Protein AF-0000000083139582 (afdb_homodimer)

Structure (mmCIF, N/CA/C/O backbone):
data_AF-0000000083139582-model_v1
#
loop_
_entity.id
_entity.type
_entity.pdbx_description
1 polymer 'HTH-type transcriptional regulator Xre'
#
loop_
_atom_site.group_PDB
_atom_site.id
_atom_site.type_symbol
_atom_site.label_atom_id
_atom_site.label_alt_id
_atom_site.label_comp_id
_atom_site.label_asym_id
_atom_site.label_entity_id
_atom_site.label_seq_id
_atom_site.pdbx_PDB_ins_code
_atom_site.Cartn_x
_atom_site.Cartn_y
_atom_site.Cartn_z
_atom_site.occupancy
_atom_site.B_iso_or_equiv
_atom_site.auth_seq_id
_atom_site.auth_comp_id
_atom_site.auth_asym_id
_atom_site.auth_atom_id
_atom_site.pdbx_PDB_model_num
ATOM 1 N N . MET A 1 1 ? 1.058 -1.931 -14.312 1 80.81 1 MET A N 1
ATOM 2 C CA . MET A 1 1 ? 1.566 -0.693 -13.727 1 80.81 1 MET A CA 1
ATOM 3 C C . MET A 1 1 ? 3.062 -0.796 -13.453 1 80.81 1 MET A C 1
ATOM 5 O O . MET A 1 1 ? 3.566 -1.87 -13.117 1 80.81 1 MET A O 1
ATOM 9 N N . LYS A 1 2 ? 3.824 0.341 -13.805 1 91.06 2 LYS A N 1
ATOM 10 C CA . LYS A 1 2 ? 5.266 0.335 -13.578 1 91.06 2 LYS A CA 1
ATOM 11 C C . LYS A 1 2 ? 5.66 1.381 -12.539 1 91.06 2 LYS A C 1
ATOM 13 O O . LYS A 1 2 ? 4.918 2.332 -12.297 1 91.06 2 LYS A O 1
ATOM 18 N N . TYR A 1 3 ? 6.742 1.113 -11.961 1 95.44 3 TYR A N 1
ATOM 19 C CA . TYR A 1 3 ? 7.305 2.045 -10.992 1 95.44 3 TYR A CA 1
ATOM 20 C C . TYR A 1 3 ? 7.703 3.355 -11.656 1 95.44 3 TYR A C 1
ATOM 22 O O . TYR A 1 3 ? 8.391 3.352 -12.688 1 95.44 3 TYR A O 1
ATOM 30 N N . ASP A 1 4 ? 7.172 4.41 -11.047 1 95.56 4 ASP A N 1
ATOM 31 C CA . ASP A 1 4 ? 7.531 5.742 -11.516 1 95.56 4 ASP A CA 1
ATOM 32 C C . ASP A 1 4 ? 8.273 6.523 -10.43 1 95.56 4 ASP A C 1
ATOM 34 O O . ASP A 1 4 ? 7.656 7.102 -9.539 1 95.56 4 ASP A O 1
ATOM 38 N N . GLY A 1 5 ? 9.617 6.594 -10.578 1 96.69 5 GLY A N 1
ATOM 39 C CA . GLY A 1 5 ? 10.453 7.227 -9.57 1 96.69 5 GLY A CA 1
ATOM 40 C C . GLY A 1 5 ? 10.172 8.703 -9.398 1 96.69 5 GLY A C 1
ATOM 41 O O . GLY A 1 5 ? 10.32 9.25 -8.305 1 96.69 5 GLY A O 1
ATOM 42 N N . TYR A 1 6 ? 9.875 9.312 -10.492 1 96.62 6 TYR A N 1
ATOM 43 C CA . TYR A 1 6 ? 9.578 10.742 -10.422 1 96.62 6 TYR A CA 1
ATOM 44 C C . TYR A 1 6 ? 8.328 11 -9.602 1 96.62 6 TYR A C 1
ATOM 46 O O . TYR A 1 6 ? 8.305 11.906 -8.758 1 96.62 6 TYR A O 1
ATOM 54 N N . GLN A 1 7 ? 7.309 10.273 -9.828 1 96.12 7 GLN A N 1
ATOM 55 C CA . GLN A 1 7 ? 6.07 10.438 -9.07 1 96.12 7 GLN A CA 1
ATOM 56 C C . GLN A 1 7 ? 6.281 10.117 -7.594 1 96.12 7 GLN A C 1
ATOM 58 O O . GLN A 1 7 ? 5.781 10.836 -6.723 1 96.12 7 GLN A O 1
ATOM 63 N N . VAL A 1 8 ? 6.973 9.078 -7.336 1 97.56 8 VAL A N 1
ATOM 64 C CA . VAL A 1 8 ? 7.277 8.695 -5.961 1 97.56 8 VAL A CA 1
ATOM 65 C C . VAL A 1 8 ? 8.086 9.797 -5.285 1 97.56 8 VAL A C 1
ATOM 67 O O . VAL A 1 8 ? 7.836 10.148 -4.129 1 97.56 8 VAL A O 1
ATOM 70 N N . GLY A 1 9 ? 9.047 10.289 -6.016 1 98.06 9 GLY A N 1
ATOM 71 C CA . GLY A 1 9 ? 9.859 11.375 -5.504 1 98.06 9 GLY A CA 1
ATOM 72 C C . GLY A 1 9 ? 9.047 12.594 -5.105 1 98.06 9 GLY A C 1
ATOM 73 O O . GLY A 1 9 ? 9.32 13.227 -4.086 1 98.06 9 GLY A O 1
ATOM 74 N N . ILE A 1 10 ? 8.094 12.922 -5.867 1 97.62 10 ILE A N 1
ATOM 75 C CA . ILE A 1 10 ? 7.223 14.062 -5.605 1 97.62 10 ILE A CA 1
ATOM 76 C C . ILE A 1 10 ? 6.477 13.844 -4.289 1 97.62 10 ILE A C 1
ATOM 78 O O . ILE A 1 10 ? 6.332 14.773 -3.49 1 97.62 10 ILE A O 1
ATOM 82 N N . VAL A 1 11 ? 6.027 12.641 -4.047 1 96.94 11 VAL A N 1
ATOM 83 C CA . VAL A 1 11 ? 5.312 12.312 -2.818 1 96.94 11 VAL A CA 1
ATOM 84 C C . VAL A 1 11 ? 6.242 12.477 -1.618 1 96.94 11 VAL A C 1
ATOM 86 O O . VAL A 1 11 ? 5.871 13.094 -0.617 1 96.94 11 VAL A O 1
ATOM 89 N N . ILE A 1 12 ? 7.426 11.961 -1.76 1 98.06 12 ILE A N 1
ATOM 90 C CA . ILE A 1 12 ? 8.391 12.039 -0.67 1 98.06 12 ILE A CA 1
ATOM 91 C C . ILE A 1 12 ? 8.695 13.508 -0.354 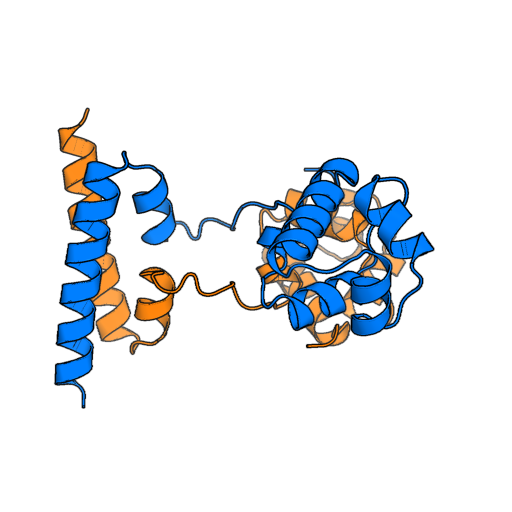1 98.06 12 ILE A C 1
ATOM 93 O O . ILE A 1 12 ? 8.711 13.906 0.813 1 98.06 12 ILE A O 1
ATOM 97 N N . LYS A 1 13 ? 8.898 14.25 -1.366 1 98.38 13 LYS A N 1
ATOM 98 C CA . LYS A 1 13 ? 9.156 15.68 -1.198 1 98.38 13 LYS A CA 1
ATOM 99 C C . LYS A 1 13 ? 7.996 16.375 -0.496 1 98.38 13 LYS A C 1
ATOM 101 O O . LYS A 1 13 ? 8.203 17.172 0.417 1 98.38 13 LYS A O 1
ATOM 106 N N . SER A 1 14 ? 6.836 16.078 -0.929 1 97.94 14 SER A N 1
ATOM 107 C CA . SER A 1 14 ? 5.645 16.672 -0.338 1 97.94 14 SER A CA 1
ATOM 108 C C . SER A 1 14 ? 5.543 16.359 1.149 1 97.94 14 SER A C 1
ATOM 110 O O . SER A 1 14 ? 5.25 17.234 1.962 1 97.94 14 SER A O 1
ATOM 112 N N . LEU A 1 15 ? 5.723 15.148 1.5 1 96.38 15 LEU A N 1
ATOM 113 C CA . LEU A 1 15 ? 5.695 14.719 2.895 1 96.38 15 LEU A CA 1
ATOM 114 C C . LEU A 1 15 ? 6.762 15.453 3.707 1 96.38 15 LEU A C 1
ATOM 116 O O . LEU A 1 15 ? 6.496 15.898 4.828 1 96.38 15 LEU A O 1
ATOM 120 N N . ARG A 1 16 ? 7.926 15.5 3.113 1 98.19 16 ARG A N 1
ATOM 121 C CA . ARG A 1 16 ? 9.023 16.188 3.787 1 98.19 16 ARG A CA 1
ATOM 122 C C . ARG A 1 16 ? 8.68 17.641 4.07 1 98.19 16 ARG A C 1
ATOM 124 O O . ARG A 1 16 ? 8.867 18.125 5.191 1 98.19 16 ARG A O 1
ATOM 131 N N . ILE A 1 17 ? 8.156 18.328 3.082 1 98 17 ILE A N 1
ATOM 132 C CA . ILE A 1 17 ? 7.82 19.734 3.176 1 98 17 ILE A CA 1
ATOM 133 C C . ILE A 1 17 ? 6.699 19.938 4.195 1 98 17 ILE A C 1
ATOM 135 O O . ILE A 1 17 ? 6.723 20.891 4.977 1 98 17 ILE A O 1
ATOM 139 N N . GLN A 1 18 ? 5.762 19.062 4.207 1 96 18 GLN A N 1
ATOM 140 C CA . GLN A 1 18 ? 4.656 19.125 5.16 1 96 18 GLN A CA 1
ATOM 141 C C . GLN A 1 18 ? 5.168 19.047 6.594 1 96 18 GLN A C 1
ATOM 143 O O . GLN A 1 18 ? 4.582 19.641 7.504 1 96 18 GLN A O 1
ATOM 148 N N . ARG A 1 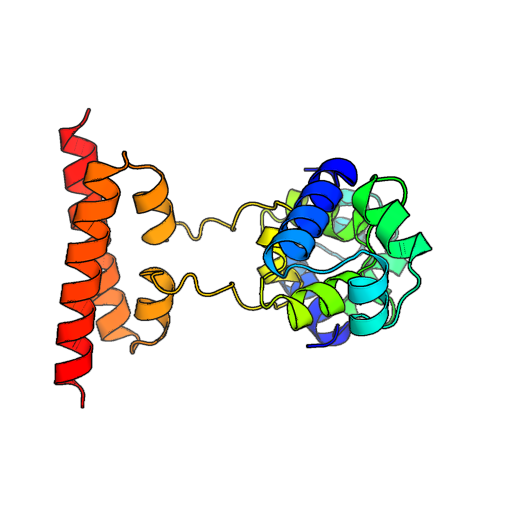19 ? 6.18 18.344 6.762 1 96.25 19 ARG A N 1
ATOM 149 C CA . ARG A 1 19 ? 6.777 18.203 8.086 1 96.25 19 ARG A CA 1
ATOM 150 C C . ARG A 1 19 ? 7.809 19.297 8.336 1 96.25 19 ARG A C 1
ATOM 152 O O . ARG A 1 19 ? 8.516 19.266 9.352 1 96.25 19 ARG A O 1
ATOM 159 N N . LYS A 1 20 ? 8 20.188 7.363 1 97.75 20 LYS A N 1
ATOM 160 C CA . LYS A 1 20 ? 8.891 21.328 7.457 1 97.75 20 LYS A CA 1
ATOM 161 C C . LYS A 1 20 ? 10.344 20.891 7.633 1 97.75 20 LYS A C 1
ATOM 163 O O . LYS A 1 20 ? 11.078 21.453 8.445 1 97.75 20 LYS A O 1
ATOM 168 N N . LEU A 1 21 ? 10.742 19.922 6.969 1 98.25 21 LEU A N 1
ATOM 169 C CA . LEU A 1 21 ? 12.102 19.406 7.043 1 98.25 21 LEU A CA 1
ATOM 170 C C . LEU A 1 21 ? 12.898 19.781 5.793 1 98.25 21 LEU A C 1
ATOM 172 O O . LEU A 1 21 ? 12.344 19.844 4.695 1 98.25 21 LEU A O 1
ATOM 176 N N . THR A 1 22 ? 14.133 19.953 6.062 1 98.31 22 THR A N 1
ATOM 177 C CA . THR A 1 22 ? 15.07 20.016 4.949 1 98.31 22 THR A CA 1
ATOM 178 C C . THR A 1 22 ? 15.445 18.609 4.488 1 98.31 22 THR A C 1
ATOM 180 O O . THR A 1 22 ? 15.094 17.625 5.141 1 98.31 22 THR A O 1
ATOM 183 N N . LYS A 1 23 ? 16.094 18.547 3.365 1 98.38 23 LYS A N 1
ATOM 184 C CA . LYS A 1 23 ? 16.594 17.25 2.924 1 98.38 23 LYS A CA 1
ATOM 185 C C . LYS A 1 23 ? 17.562 16.656 3.953 1 98.38 23 LYS A C 1
ATOM 187 O O . LYS A 1 23 ? 17.5 15.461 4.242 1 98.38 23 LYS A O 1
ATOM 192 N N . GLU A 1 24 ? 18.422 17.516 4.422 1 98.19 24 GLU A N 1
ATOM 193 C CA . GLU A 1 24 ? 19.359 17.094 5.453 1 98.19 24 GLU A CA 1
ATOM 194 C C . GLU A 1 24 ? 18.641 16.609 6.699 1 98.19 24 GLU A C 1
ATOM 196 O O . GLU A 1 24 ? 19.016 15.602 7.297 1 98.19 24 GLU A O 1
ATOM 201 N N . GLY A 1 25 ? 17.688 17.344 7.09 1 98.38 25 GLY A N 1
ATOM 202 C CA . GLY A 1 25 ? 16.875 16.953 8.234 1 98.38 25 GLY A CA 1
ATOM 203 C C . GLY A 1 25 ? 16.203 15.602 8.07 1 98.38 25 GLY A C 1
ATOM 204 O O . GLY A 1 25 ? 16.234 14.766 8.969 1 98.38 25 GLY A O 1
ATOM 205 N N . LEU A 1 26 ? 15.578 15.422 6.93 1 98.56 26 LEU A N 1
ATOM 206 C CA . LEU A 1 26 ? 14.922 14.148 6.656 1 98.56 26 LEU A CA 1
ATOM 207 C C . LEU A 1 26 ? 15.93 13.008 6.625 1 98.56 26 LEU A C 1
ATOM 209 O O . LEU A 1 26 ? 15.664 11.922 7.145 1 98.56 26 LEU A O 1
ATOM 213 N N . ALA A 1 27 ? 17.031 13.227 5.969 1 98.5 27 ALA A N 1
ATOM 214 C CA . ALA A 1 27 ? 18.109 12.234 5.891 1 98.5 27 ALA A CA 1
ATOM 215 C C . ALA A 1 27 ? 18.531 11.773 7.285 1 98.5 27 ALA A C 1
ATOM 217 O O . ALA A 1 27 ? 18.688 10.578 7.531 1 98.5 27 ALA A O 1
ATOM 218 N N . ALA A 1 28 ? 18.672 12.688 8.164 1 98.44 28 ALA A N 1
ATOM 219 C CA . ALA A 1 28 ? 19.062 12.391 9.539 1 98.44 28 ALA A CA 1
ATOM 220 C C . ALA A 1 28 ? 18.016 11.547 10.242 1 98.44 28 ALA A C 1
ATOM 222 O O . ALA A 1 28 ? 18.344 10.578 10.93 1 98.44 28 ALA A O 1
ATOM 223 N N . GLU A 1 29 ? 16.797 11.883 10.055 1 97.62 29 GLU A N 1
ATOM 224 C CA . GLU A 1 29 ? 15.695 11.172 10.688 1 97.62 29 GLU A CA 1
ATOM 225 C C . GLU A 1 29 ? 15.602 9.734 10.188 1 97.62 29 GLU A C 1
ATOM 227 O O . GLU A 1 29 ? 15.258 8.828 10.945 1 97.62 29 GLU A O 1
ATOM 232 N N . LEU A 1 30 ? 15.906 9.562 8.93 1 97.69 30 LEU A N 1
ATOM 233 C CA . LEU A 1 30 ? 15.75 8.25 8.312 1 97.69 30 LEU A CA 1
ATOM 234 C C . LEU A 1 30 ? 17.031 7.438 8.422 1 97.69 30 LEU A C 1
ATOM 236 O O . LEU A 1 30 ? 17.047 6.238 8.133 1 97.69 30 LEU A O 1
ATOM 240 N N . GLY A 1 31 ? 18.094 8.117 8.773 1 98 31 GLY A N 1
ATOM 241 C CA . GLY A 1 31 ? 19.375 7.449 8.867 1 98 31 GLY A CA 1
ATOM 242 C C . GLY A 1 31 ? 19.984 7.129 7.512 1 98 31 GLY A C 1
ATOM 243 O O . GLY A 1 31 ? 20.578 6.066 7.328 1 98 31 GLY A O 1
ATOM 244 N N . ILE A 1 32 ? 19.766 7.918 6.539 1 97.31 32 ILE A N 1
ATOM 245 C CA . ILE A 1 32 ? 20.359 7.758 5.215 1 97.31 32 ILE A CA 1
ATOM 246 C C . ILE A 1 32 ? 21.031 9.055 4.789 1 97.31 32 ILE A C 1
ATOM 248 O O . ILE A 1 32 ? 21.016 10.047 5.527 1 97.31 32 ILE A O 1
ATOM 252 N N . SER A 1 33 ? 21.641 9.039 3.67 1 98.12 33 SER A N 1
ATOM 253 C CA . SER A 1 33 ? 22.391 10.219 3.234 1 98.12 33 SER A CA 1
ATOM 254 C C . SER A 1 33 ? 21.484 11.227 2.547 1 98.12 33 SER A C 1
ATOM 256 O O . SER A 1 33 ? 20.484 10.852 1.93 1 98.12 33 SER A O 1
ATOM 258 N N . GLU A 1 34 ? 21.891 12.469 2.66 1 98.19 34 GLU A N 1
ATOM 259 C CA . GLU A 1 34 ? 21.188 13.531 1.947 1 98.19 34 GLU A CA 1
ATOM 260 C C . GLU A 1 34 ? 21.188 13.273 0.442 1 98.19 34 GLU A C 1
ATOM 262 O O . GLU A 1 34 ? 20.188 13.562 -0.24 1 98.19 34 GLU A O 1
ATOM 267 N N . SER A 1 35 ? 22.219 12.797 -0.028 1 98.5 35 SER A N 1
ATOM 268 C CA . SER A 1 35 ? 22.328 12.477 -1.449 1 98.5 35 SER A CA 1
ATOM 269 C C . SER A 1 35 ? 21.281 11.461 -1.872 1 98.5 35 SER A C 1
ATOM 271 O O . SER A 1 35 ? 20.719 11.562 -2.963 1 98.5 35 SER A O 1
ATOM 273 N N . THR A 1 36 ? 21.062 10.508 -1.056 1 98.25 36 THR A N 1
ATOM 274 C CA . THR A 1 36 ? 20.047 9.5 -1.33 1 98.25 36 THR A CA 1
ATOM 275 C C . THR A 1 36 ? 18.656 10.133 -1.404 1 98.25 36 THR A C 1
ATOM 277 O O . THR A 1 36 ? 17.875 9.828 -2.312 1 98.25 36 THR A O 1
ATOM 280 N N . ILE A 1 37 ? 18.359 11.008 -0.494 1 98.44 37 ILE A N 1
ATOM 281 C CA . ILE A 1 37 ? 17.078 11.719 -0.5 1 98.44 37 ILE A CA 1
ATOM 282 C C . ILE A 1 37 ? 16.938 12.508 -1.802 1 98.44 37 ILE A C 1
ATOM 284 O O . ILE A 1 37 ? 15.883 12.461 -2.443 1 98.44 37 ILE A O 1
ATOM 288 N N . LYS A 1 38 ? 18 13.188 -2.152 1 98.44 38 LYS A N 1
ATOM 289 C CA . LYS A 1 38 ? 18 13.969 -3.387 1 98.44 38 LYS A CA 1
ATOM 290 C C . LYS A 1 38 ? 17.672 13.086 -4.594 1 98.44 38 LYS A C 1
ATOM 292 O O . LYS A 1 38 ? 16.844 13.445 -5.422 1 98.44 38 LYS A O 1
ATOM 297 N N . LYS A 1 39 ? 18.312 11.977 -4.688 1 98.62 39 LYS A N 1
ATOM 298 C CA . LYS A 1 39 ? 18.125 11.055 -5.809 1 98.62 39 LYS A CA 1
ATOM 299 C C . LYS A 1 39 ? 16.703 10.484 -5.809 1 98.62 39 LYS A C 1
ATOM 301 O O . LYS A 1 39 ? 16.125 10.266 -6.871 1 98.62 39 LYS A O 1
ATOM 306 N N . TYR A 1 40 ? 16.172 10.172 -4.641 1 98.25 40 TYR A N 1
ATOM 307 C CA . TYR A 1 40 ? 14.789 9.711 -4.547 1 98.25 40 TYR A CA 1
ATOM 308 C C . TYR A 1 40 ? 13.82 10.781 -5.039 1 98.25 40 TYR A C 1
ATOM 310 O O . TYR A 1 40 ? 12.969 10.516 -5.895 1 98.25 40 TYR A O 1
ATOM 318 N N . GLU A 1 41 ? 14.047 12.016 -4.543 1 98.25 41 GLU A N 1
ATOM 319 C CA . GLU A 1 41 ? 13.094 13.086 -4.832 1 98.25 41 GLU A CA 1
ATOM 320 C C . GLU A 1 41 ? 13.156 13.5 -6.301 1 98.25 41 GLU A C 1
ATOM 322 O O . GLU A 1 41 ? 12.172 13.969 -6.863 1 98.25 41 GLU A O 1
ATOM 327 N N . ASN A 1 42 ? 14.297 13.242 -6.902 1 97.94 42 ASN A N 1
ATOM 328 C CA . ASN A 1 42 ? 14.484 13.586 -8.305 1 97.94 42 ASN A CA 1
ATOM 329 C C . ASN A 1 42 ? 14.18 12.406 -9.227 1 97.94 42 ASN A C 1
ATOM 331 O O . ASN A 1 42 ? 14.289 12.516 -10.445 1 97.94 42 ASN A O 1
ATOM 335 N N . GLY A 1 43 ? 13.859 11.305 -8.703 1 97.5 43 GLY A N 1
ATOM 336 C CA . GLY A 1 43 ? 13.547 10.125 -9.5 1 97.5 43 GLY A CA 1
ATOM 337 C C . GLY A 1 43 ? 14.781 9.484 -10.109 1 97.5 43 GLY A C 1
ATOM 338 O O . GLY A 1 43 ? 14.672 8.711 -11.07 1 97.5 43 GLY A O 1
ATOM 339 N N . GLU A 1 44 ? 15.938 9.734 -9.586 1 97.69 44 GLU A N 1
ATOM 340 C CA . GLU A 1 44 ? 17.203 9.25 -10.148 1 97.69 44 GLU A CA 1
ATOM 341 C C . GLU A 1 44 ? 17.562 7.875 -9.594 1 97.69 44 GLU A C 1
ATOM 343 O O . GLU A 1 44 ? 18.391 7.164 -10.172 1 97.69 44 GLU A O 1
ATOM 348 N N . ARG A 1 45 ? 17.016 7.543 -8.523 1 96.94 45 ARG A N 1
ATOM 349 C CA . ARG A 1 45 ? 17.234 6.258 -7.867 1 96.94 45 ARG A CA 1
ATOM 350 C C . ARG A 1 45 ? 15.906 5.645 -7.422 1 96.94 45 ARG A C 1
ATOM 352 O O . ARG A 1 45 ? 15.039 6.344 -6.895 1 96.94 45 ARG A O 1
ATOM 359 N N . ALA A 1 46 ? 15.789 4.379 -7.727 1 96.56 46 ALA A N 1
ATOM 360 C CA . ALA A 1 46 ? 14.578 3.701 -7.258 1 96.56 46 ALA A CA 1
ATOM 361 C C . ALA A 1 46 ? 14.602 3.527 -5.742 1 96.56 46 ALA A C 1
ATOM 363 O O . ALA A 1 46 ? 15.648 3.225 -5.16 1 96.56 46 ALA A O 1
ATOM 364 N N . LEU A 1 47 ? 13.477 3.742 -5.152 1 97.12 47 LEU A N 1
ATOM 365 C CA . LEU A 1 47 ? 13.32 3.535 -3.717 1 97.12 47 LEU A CA 1
ATOM 366 C C . LEU A 1 47 ? 13.578 2.08 -3.344 1 97.12 47 LEU A C 1
ATOM 368 O O . LEU A 1 47 ? 13.141 1.167 -4.047 1 97.12 47 LEU A O 1
ATOM 372 N N . SER A 1 48 ? 14.305 1.843 -2.32 1 95.94 48 SER A N 1
ATOM 373 C CA . SER A 1 48 ? 14.484 0.483 -1.824 1 95.94 48 SER A CA 1
ATOM 374 C C . SER A 1 48 ? 13.375 0.101 -0.845 1 95.94 48 SER A C 1
ATOM 376 O O . SER A 1 48 ? 12.781 0.97 -0.204 1 95.94 48 SER A O 1
ATOM 378 N N . ILE A 1 49 ? 13.18 -1.178 -0.683 1 96.81 49 ILE A N 1
ATOM 379 C CA . ILE A 1 49 ? 12.148 -1.659 0.232 1 96.81 49 ILE A CA 1
ATOM 380 C C . ILE A 1 49 ? 12.5 -1.251 1.662 1 96.81 49 ILE A C 1
ATOM 382 O O . ILE A 1 49 ? 11.617 -0.878 2.439 1 96.81 49 ILE A O 1
ATOM 386 N N . THR A 1 50 ? 13.742 -1.305 1.989 1 95.56 50 THR A N 1
ATOM 387 C CA . THR A 1 50 ? 14.188 -0.909 3.32 1 95.56 50 THR A CA 1
ATOM 388 C C . THR A 1 50 ? 13.859 0.557 3.588 1 95.56 50 THR A C 1
ATOM 390 O O . THR A 1 50 ? 13.281 0.888 4.625 1 95.56 50 THR A O 1
ATOM 393 N N . ASN A 1 51 ? 14.195 1.38 2.691 1 97 51 ASN A N 1
ATOM 394 C CA . ASN A 1 51 ? 13.938 2.803 2.881 1 97 51 ASN A CA 1
ATOM 395 C C . ASN A 1 51 ? 12.445 3.117 2.803 1 97 51 ASN A C 1
ATOM 397 O O . ASN A 1 51 ? 11.961 4.023 3.484 1 97 51 ASN A O 1
ATOM 401 N N . LEU A 1 52 ? 11.719 2.373 2.006 1 97.75 52 LEU A N 1
ATOM 402 C CA . LEU A 1 52 ? 10.266 2.51 1.985 1 97.75 52 LEU A CA 1
ATOM 403 C C . LEU A 1 52 ? 9.688 2.336 3.385 1 97.75 52 LEU A C 1
ATOM 405 O O . LEU A 1 52 ? 8.867 3.145 3.824 1 97.75 52 LEU A O 1
ATOM 409 N N . PHE A 1 53 ? 10.125 1.364 4.074 1 97.31 53 PHE A N 1
ATOM 410 C CA . PHE A 1 53 ? 9.594 1.1 5.406 1 97.31 53 PHE A CA 1
ATOM 411 C C . PHE A 1 53 ? 10.023 2.188 6.383 1 97.31 53 PHE A C 1
ATOM 413 O O . PHE A 1 53 ? 9.258 2.553 7.281 1 97.31 53 PHE A O 1
ATOM 420 N N . LYS A 1 54 ? 11.219 2.738 6.234 1 97.19 54 LYS A N 1
ATOM 421 C CA . LYS A 1 54 ? 11.617 3.873 7.062 1 97.19 54 LYS A CA 1
ATOM 422 C C . LYS A 1 54 ? 10.688 5.062 6.855 1 97.19 54 LYS A C 1
ATOM 424 O O . LYS A 1 54 ? 10.281 5.715 7.824 1 97.19 54 LYS A O 1
ATOM 429 N N . ILE A 1 55 ? 10.391 5.289 5.652 1 97.38 55 ILE A N 1
ATOM 430 C CA . ILE A 1 55 ? 9.539 6.418 5.293 1 97.38 55 ILE A CA 1
ATOM 431 C C . ILE A 1 55 ? 8.133 6.195 5.84 1 97.38 55 ILE A C 1
ATOM 433 O O . ILE A 1 55 ? 7.531 7.105 6.418 1 97.38 55 ILE A O 1
ATOM 437 N N . ILE A 1 56 ? 7.605 5.066 5.68 1 96.25 56 ILE A N 1
ATOM 438 C CA . ILE A 1 56 ? 6.293 4.699 6.199 1 96.25 56 ILE A CA 1
ATOM 439 C C . ILE A 1 56 ? 6.25 4.945 7.707 1 96.25 56 ILE A C 1
ATOM 441 O O . ILE A 1 56 ? 5.316 5.57 8.211 1 96.25 56 ILE A O 1
ATOM 445 N N . ASP A 1 57 ? 7.242 4.5 8.367 1 95.06 57 ASP A N 1
ATOM 446 C CA . ASP A 1 57 ? 7.293 4.57 9.82 1 95.06 57 ASP A CA 1
ATOM 447 C C . ASP A 1 57 ? 7.406 6.016 10.297 1 95.06 57 ASP A C 1
ATOM 449 O O . ASP A 1 57 ? 6.758 6.406 11.273 1 95.06 57 ASP A O 1
ATOM 453 N N . TYR A 1 58 ? 8.188 6.727 9.609 1 96.25 58 TYR A N 1
ATOM 454 C CA . TYR A 1 58 ? 8.453 8.094 10.039 1 96.25 58 TYR A CA 1
ATOM 455 C C . TYR A 1 58 ? 7.254 8.992 9.773 1 96.25 58 TYR A C 1
ATOM 457 O O . TYR A 1 58 ? 6.848 9.773 10.633 1 96.25 58 TYR A O 1
ATOM 465 N N . PHE A 1 59 ? 6.672 8.898 8.555 1 95.62 59 PHE A N 1
ATOM 466 C CA . PHE A 1 59 ? 5.613 9.82 8.148 1 95.62 59 PHE A CA 1
ATOM 467 C C . PHE A 1 59 ? 4.246 9.281 8.547 1 95.62 59 PHE A C 1
ATOM 469 O O . PHE A 1 59 ? 3.236 9.977 8.414 1 95.62 59 PHE A O 1
ATOM 476 N N . LYS A 1 60 ? 4.203 8.039 8.938 1 93.62 60 LYS A N 1
ATOM 477 C CA . LYS A 1 60 ? 2.959 7.391 9.336 1 93.62 60 LYS A CA 1
ATOM 478 C C . LYS A 1 60 ? 1.958 7.359 8.188 1 93.62 60 LYS A C 1
ATOM 480 O O . LYS A 1 60 ? 0.791 7.719 8.359 1 93.62 60 LYS A O 1
ATOM 485 N N . VAL A 1 61 ? 2.418 7.012 7.102 1 93.19 61 VAL A N 1
ATOM 486 C CA . VAL A 1 61 ? 1.613 6.781 5.906 1 93.19 61 VAL A CA 1
ATOM 487 C C . VAL A 1 61 ? 1.79 5.34 5.438 1 93.19 61 VAL A C 1
ATOM 489 O O . VAL A 1 61 ? 2.664 4.621 5.926 1 93.19 61 VAL A O 1
ATOM 492 N N . ASP A 1 62 ? 0.917 5.008 4.543 1 93.25 62 ASP A N 1
ATOM 493 C CA . ASP A 1 62 ? 1.02 3.615 4.121 1 93.25 62 ASP A CA 1
ATOM 494 C C . ASP A 1 62 ? 1.744 3.496 2.783 1 93.25 62 ASP A C 1
ATOM 496 O O . ASP A 1 62 ? 2.182 4.5 2.217 1 93.25 62 ASP A O 1
ATOM 500 N N . ALA A 1 63 ? 2.021 2.299 2.268 1 96.69 63 ALA A N 1
ATOM 501 C CA . ALA A 1 63 ? 2.811 2.035 1.068 1 96.69 63 ALA A CA 1
ATOM 502 C C . ALA A 1 63 ? 2.09 2.529 -0.182 1 96.69 63 ALA A C 1
ATOM 504 O O . ALA A 1 63 ? 2.721 3.055 -1.103 1 96.69 63 ALA A O 1
ATOM 505 N N . ASN A 1 64 ? 0.822 2.336 -0.247 1 94.81 64 ASN A N 1
ATOM 506 C CA . ASN A 1 64 ? 0.047 2.787 -1.398 1 94.81 64 ASN A CA 1
ATOM 507 C C . ASN A 1 64 ? 0.198 4.289 -1.623 1 94.81 64 ASN A C 1
ATOM 509 O O . ASN A 1 64 ? 0.342 4.738 -2.762 1 94.81 64 ASN A O 1
ATOM 513 N N . THR A 1 65 ? 0.182 4.988 -0.515 1 93.12 65 THR A N 1
ATOM 514 C CA . THR A 1 65 ? 0.303 6.441 -0.568 1 93.12 65 THR A CA 1
ATOM 515 C C . THR A 1 65 ? 1.65 6.852 -1.157 1 93.12 65 THR A C 1
ATOM 517 O O . THR A 1 65 ? 1.705 7.641 -2.104 1 93.12 65 THR A O 1
ATOM 520 N N . ILE A 1 66 ? 2.689 6.273 -0.685 1 96.75 66 ILE A N 1
ATOM 521 C CA . ILE A 1 66 ? 4.043 6.645 -1.094 1 96.75 66 ILE A CA 1
ATOM 522 C C . ILE A 1 66 ? 4.27 6.234 -2.547 1 96.75 66 ILE A C 1
ATOM 524 O O . ILE A 1 66 ? 4.824 7.004 -3.336 1 96.75 66 ILE A O 1
ATOM 528 N N . LEU A 1 67 ? 3.762 5.055 -2.887 1 96.81 67 LEU A N 1
ATOM 529 C CA . LEU A 1 67 ? 4.059 4.465 -4.188 1 96.81 67 LEU A CA 1
ATOM 530 C C . LEU A 1 67 ? 3.018 4.883 -5.223 1 96.81 67 LEU A C 1
ATOM 532 O O . LEU A 1 67 ? 3.115 4.508 -6.395 1 96.81 67 LEU A O 1
ATOM 536 N N . ASN A 1 68 ? 2.096 5.605 -4.75 1 91.5 68 ASN A N 1
ATOM 537 C CA . ASN A 1 68 ? 1.025 6.07 -5.625 1 91.5 68 ASN A CA 1
ATOM 538 C C . ASN A 1 68 ? 0.3 4.906 -6.297 1 91.5 68 ASN A C 1
ATOM 540 O O . ASN A 1 68 ? 0.16 4.879 -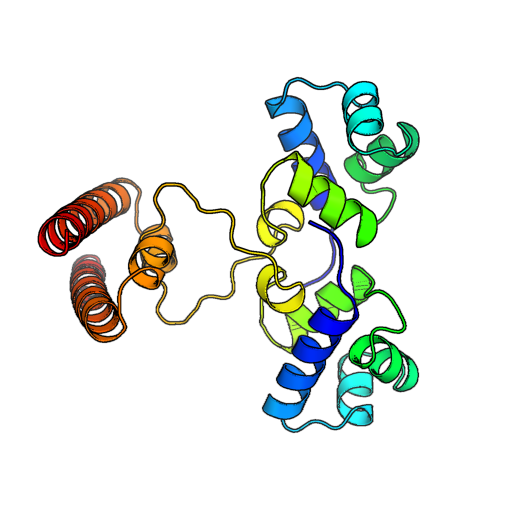7.52 1 91.5 68 ASN A O 1
ATOM 544 N N . VAL A 1 69 ? 0.053 3.957 -5.516 1 90.25 69 VAL A N 1
ATOM 545 C CA . VAL A 1 69 ? -0.701 2.783 -5.945 1 90.25 69 VAL A CA 1
ATOM 546 C C . VAL A 1 69 ? -2.127 2.861 -5.406 1 90.25 69 VAL A C 1
ATOM 548 O O . VAL A 1 69 ? -2.34 3.201 -4.238 1 90.25 69 VAL A O 1
ATOM 551 N N . ALA A 1 70 ? -3.07 2.551 -6.297 1 81.75 70 ALA A N 1
ATOM 552 C CA . ALA A 1 70 ? -4.477 2.566 -5.898 1 81.75 70 ALA A CA 1
ATOM 553 C C . ALA A 1 70 ? -4.793 1.411 -4.953 1 81.75 70 ALA A C 1
ATOM 555 O O . ALA A 1 70 ? -4.238 0.317 -5.09 1 81.75 70 ALA A O 1
ATOM 556 N N . GLU A 1 71 ? -5.641 1.762 -4.031 1 80.44 71 GLU A N 1
ATOM 557 C CA . GLU A 1 71 ? -6.086 0.722 -3.107 1 80.44 71 GLU A CA 1
ATOM 558 C C . GLU A 1 71 ? -6.887 -0.356 -3.834 1 80.44 71 GLU A C 1
ATOM 560 O O . GLU A 1 71 ? -7.664 -0.054 -4.742 1 80.44 71 GLU A O 1
ATOM 565 N N . SER A 1 72 ? -6.414 -1.566 -3.531 1 73.94 72 SER A N 1
ATOM 566 C CA . SER A 1 72 ? -7.215 -2.641 -4.109 1 73.94 72 SER A CA 1
ATOM 567 C C . SER A 1 72 ? -8.656 -2.588 -3.605 1 73.94 72 SER A C 1
ATOM 569 O O . SER A 1 72 ? -8.898 -2.324 -2.426 1 73.94 72 SER A O 1
ATOM 571 N N . LYS A 1 73 ? -9.5 -2.168 -4.566 1 60.62 73 LYS A N 1
ATOM 572 C CA . LYS A 1 73 ? -10.922 -2.047 -4.277 1 60.62 73 LYS A CA 1
ATOM 573 C C . LYS A 1 73 ? -11.492 -3.361 -3.752 1 60.62 73 LYS A C 1
ATOM 575 O O . LYS A 1 73 ? -11.367 -4.402 -4.398 1 60.62 73 LYS A O 1
ATOM 580 N N . LYS A 1 74 ? -11.383 -3.402 -2.432 1 60.34 74 LYS A N 1
ATOM 581 C CA . LYS A 1 74 ? -12.32 -4.453 -2.031 1 60.34 74 LYS A CA 1
ATOM 582 C C . LYS A 1 74 ? -13.727 -4.164 -2.551 1 60.34 74 LYS A C 1
ATOM 584 O O . LYS A 1 74 ? -14.156 -3.01 -2.582 1 60.34 74 LYS A O 1
ATOM 589 N N . GLU A 1 75 ? -14.18 -4.98 -3.502 1 58.31 75 GLU A N 1
ATOM 590 C CA . GLU A 1 75 ? -15.469 -4.848 -4.168 1 58.31 75 GLU A CA 1
ATOM 591 C C . GLU A 1 75 ? -16.469 -4.113 -3.281 1 58.31 75 GLU A C 1
ATOM 593 O O . GLU A 1 75 ? -17.344 -3.402 -3.783 1 58.31 75 GLU A O 1
ATOM 598 N N . THR A 1 76 ? -16.219 -4.098 -2.027 1 65.12 76 THR A N 1
ATOM 599 C CA . THR A 1 76 ? -17.312 -3.602 -1.2 1 65.12 76 THR A CA 1
ATOM 600 C C . THR A 1 76 ? -16.844 -2.479 -0.287 1 65.12 76 THR A C 1
ATOM 602 O O . THR A 1 76 ? -17.438 -2.219 0.756 1 65.12 76 THR A O 1
ATOM 605 N N . SER A 1 77 ? -15.867 -1.779 -0.763 1 81 77 SER A N 1
ATOM 606 C CA . SER A 1 77 ? -15.375 -0.72 0.112 1 81 77 SER A CA 1
ATOM 607 C C . SER A 1 77 ? -16.281 0.506 0.061 1 81 77 SER A C 1
ATOM 609 O O . SER A 1 77 ? -16.406 1.142 -0.987 1 81 77 SER A O 1
ATOM 611 N N . ILE A 1 78 ? -16.891 0.825 1.164 1 89.06 78 ILE A N 1
ATOM 612 C CA . ILE A 1 78 ? -17.75 1.992 1.298 1 89.06 78 ILE A CA 1
ATOM 613 C C . ILE A 1 78 ? -16.953 3.262 1 1 89.06 78 ILE A C 1
ATOM 615 O O . ILE A 1 78 ? -17.438 4.145 0.285 1 89.06 78 ILE A O 1
ATOM 619 N N . ASP A 1 79 ? -15.703 3.311 1.443 1 87.44 79 ASP A N 1
ATOM 620 C CA . ASP A 1 79 ? -14.867 4.484 1.227 1 87.44 79 ASP A CA 1
ATOM 621 C C . ASP A 1 79 ? -14.609 4.711 -0.261 1 87.44 79 ASP A C 1
ATOM 623 O O . ASP A 1 79 ? -14.641 5.848 -0.737 1 87.44 79 ASP A O 1
ATOM 627 N N . SER A 1 80 ? -14.398 3.625 -0.936 1 82.81 80 SER A N 1
ATOM 628 C CA . SER A 1 80 ? -14.164 3.729 -2.371 1 82.81 80 SER A CA 1
ATOM 629 C C . SER A 1 80 ? -15.398 4.258 -3.096 1 82.81 80 SER A C 1
ATOM 631 O O . SER A 1 80 ? -15.281 5.07 -4.016 1 82.81 80 SER A O 1
ATOM 633 N N . ARG A 1 81 ? -16.531 3.766 -2.766 1 85.56 81 ARG A N 1
ATOM 634 C CA . ARG A 1 81 ? -17.797 4.211 -3.365 1 85.56 81 ARG A CA 1
ATOM 635 C C . ARG A 1 81 ? -18.062 5.68 -3.047 1 85.56 81 ARG A C 1
ATOM 637 O O . ARG A 1 81 ? -18.531 6.43 -3.904 1 85.56 81 ARG A O 1
ATOM 644 N N . LEU A 1 82 ? -17.797 6.102 -1.908 1 88.38 82 LEU A N 1
ATOM 645 C CA . LEU A 1 82 ? -17.938 7.496 -1.507 1 88.38 82 LEU A CA 1
ATOM 646 C C . LEU A 1 82 ? -17.016 8.398 -2.312 1 88.38 82 LEU A C 1
ATOM 648 O O . LEU A 1 82 ? -17.406 9.5 -2.701 1 88.38 82 LEU A O 1
ATOM 652 N N . GLU A 1 83 ? -15.836 7.949 -2.602 1 84 83 GLU A N 1
ATOM 653 C CA . GLU A 1 83 ? -14.828 8.734 -3.307 1 84 83 GLU A CA 1
ATOM 654 C C . GLU A 1 83 ? -15.242 9 -4.75 1 84 83 GLU A C 1
ATOM 656 O O . GLU A 1 83 ? -14.797 9.969 -5.363 1 84 83 GLU A O 1
ATOM 661 N N . LEU A 1 84 ? -16.109 8.109 -5.227 1 82.31 84 LEU A N 1
ATOM 662 C CA . LEU A 1 84 ? -16.594 8.242 -6.598 1 82.31 84 LEU A CA 1
ATOM 663 C C . LEU A 1 84 ? -17.734 9.25 -6.676 1 82.31 84 LEU A C 1
ATOM 665 O O . LEU A 1 84 ? -18.156 9.633 -7.77 1 82.31 84 LEU A O 1
ATOM 669 N N . MET A 1 85 ? -18.234 9.672 -5.645 1 86.06 85 MET A N 1
ATOM 670 C CA . MET A 1 85 ? -19.328 10.641 -5.574 1 86.06 85 MET A CA 1
ATOM 671 C C . MET A 1 85 ? -18.797 12.062 -5.594 1 86.06 85 MET A C 1
ATOM 673 O O . MET A 1 85 ? -17.609 12.289 -5.375 1 86.06 85 MET A O 1
ATOM 677 N N . ASP A 1 86 ? -19.734 12.992 -6.004 1 85.5 86 ASP A N 1
ATOM 678 C CA . ASP A 1 86 ? -19.344 14.398 -5.891 1 85.5 86 ASP A CA 1
ATOM 679 C C . ASP A 1 86 ? -19.125 14.789 -4.434 1 85.5 86 ASP A C 1
ATOM 681 O O . ASP A 1 86 ? -19.484 14.047 -3.521 1 85.5 86 ASP A O 1
ATOM 685 N N . CYS A 1 87 ? -18.5 15.984 -4.223 1 88.31 87 CYS A N 1
ATOM 686 C CA . CYS A 1 87 ? -18.047 16.422 -2.912 1 88.31 87 CYS A CA 1
ATOM 687 C C . CYS A 1 87 ? -19.203 16.562 -1.937 1 88.31 87 CYS A C 1
ATOM 689 O O . CYS A 1 87 ? -19.094 16.156 -0.778 1 88.31 87 CYS A O 1
ATOM 691 N N . SER A 1 88 ? -20.344 17.062 -2.393 1 89.12 88 SER A N 1
ATOM 692 C CA . SER A 1 88 ? -21.484 17.297 -1.509 1 89.12 88 SER A CA 1
ATOM 693 C C . SER A 1 88 ? -22.094 15.992 -1.038 1 89.12 88 SER A C 1
ATOM 695 O O . SER A 1 88 ? -22.359 15.82 0.151 1 89.12 88 SER A O 1
ATOM 697 N N . LYS A 1 89 ? -22.375 15.125 -2.012 1 90.94 89 LYS A N 1
ATOM 698 C CA . LYS A 1 89 ? -22.938 13.82 -1.676 1 90.94 89 LYS A CA 1
ATOM 699 C C . LYS A 1 89 ? -21.984 13.016 -0.796 1 90.94 89 LYS A C 1
ATOM 701 O O . LYS A 1 89 ? -22.422 12.383 0.173 1 90.94 89 LYS A O 1
ATOM 706 N N . LYS A 1 90 ? -20.703 13.07 -1.104 1 91.62 90 LYS A N 1
ATOM 707 C CA . LYS A 1 90 ? -19.672 12.375 -0.324 1 91.62 90 LYS A CA 1
ATOM 708 C C . LYS A 1 90 ? -19.703 12.828 1.134 1 91.62 90 LYS A C 1
ATOM 710 O O . LYS A 1 90 ? -19.781 12 2.045 1 91.62 90 LYS A O 1
ATOM 715 N N . ALA A 1 91 ? -19.656 14.148 1.258 1 89 91 ALA A N 1
ATOM 716 C CA . ALA A 1 91 ? -19.641 14.711 2.605 1 89 91 ALA A CA 1
ATOM 717 C C . ALA A 1 91 ? -20.891 14.32 3.377 1 89 91 ALA A C 1
ATOM 719 O O . ALA A 1 91 ? -20.828 14 4.566 1 89 91 ALA A O 1
ATOM 720 N N . TYR A 1 92 ? -22.031 14.352 2.707 1 92.88 92 TYR A N 1
ATOM 721 C CA . TYR A 1 92 ? -23.312 14.008 3.307 1 92.88 92 TYR A CA 1
ATOM 722 C C . TYR A 1 92 ? -23.312 12.562 3.799 1 92.88 92 TYR A C 1
ATOM 724 O O . TYR A 1 92 ? -23.594 12.305 4.969 1 92.88 92 TYR A O 1
ATOM 732 N N . PHE A 1 93 ? -22.984 11.664 2.967 1 94 93 PHE A N 1
ATOM 733 C CA . PHE A 1 93 ? -23.047 10.25 3.316 1 94 93 PHE A CA 1
ATOM 734 C C . PHE A 1 93 ? -21.969 9.906 4.34 1 94 93 PHE A C 1
ATOM 736 O O . PHE A 1 93 ? -22.188 9.094 5.238 1 94 93 PHE A O 1
ATOM 743 N N . GLN A 1 94 ? -20.781 10.422 4.266 1 93.5 94 GLN A N 1
ATOM 744 C CA . GLN A 1 94 ? -19.719 10.211 5.258 1 93.5 94 GLN A CA 1
ATOM 745 C C . GLN A 1 94 ? -20.188 10.625 6.648 1 93.5 94 GLN A C 1
ATOM 747 O O . GLN A 1 94 ? -19.969 9.906 7.629 1 93.5 94 GLN A O 1
ATOM 752 N N . LYS A 1 95 ? -20.75 11.805 6.656 1 93.62 95 LYS A N 1
ATOM 753 C CA . LYS A 1 95 ? -21.281 12.305 7.922 1 93.62 95 LYS A CA 1
ATOM 754 C C . LYS A 1 95 ? -22.328 11.352 8.484 1 93.62 95 LYS A C 1
ATOM 756 O O . LYS A 1 95 ? -22.281 10.977 9.656 1 93.62 95 LYS A O 1
ATOM 761 N N . ILE A 1 96 ? -23.312 10.969 7.688 1 94.62 96 ILE A N 1
ATOM 762 C CA . ILE A 1 96 ? -24.422 10.102 8.086 1 94.62 96 ILE A CA 1
ATOM 763 C C . ILE A 1 96 ? -23.875 8.758 8.562 1 94.62 96 ILE A C 1
ATOM 765 O O . ILE A 1 96 ? -24.266 8.266 9.625 1 94.62 96 ILE A O 1
ATOM 769 N N . PHE A 1 97 ? -22.969 8.211 7.883 1 95.12 97 PHE A N 1
ATOM 770 C CA . PHE A 1 97 ? -22.422 6.902 8.227 1 95.12 97 PHE A CA 1
ATOM 771 C C . PHE A 1 97 ? -21.609 6.973 9.508 1 95.12 97 PHE A C 1
ATOM 773 O O . PHE A 1 97 ? -21.719 6.102 10.375 1 95.12 97 PHE A O 1
ATOM 780 N N . ASN A 1 98 ? -20.797 8.008 9.656 1 93.44 98 ASN A N 1
ATOM 781 C CA . ASN A 1 98 ? -20.031 8.18 10.883 1 93.44 98 ASN A CA 1
ATOM 782 C C . ASN A 1 98 ? -20.953 8.344 12.094 1 93.44 98 ASN A C 1
ATOM 784 O O . ASN A 1 98 ? -20.688 7.781 13.156 1 93.44 98 ASN A O 1
ATOM 788 N N . GLU A 1 99 ? -21.922 9.047 11.914 1 93.44 99 GLU A N 1
ATOM 789 C CA . GLU A 1 99 ? -22.875 9.227 12.992 1 93.44 99 GLU A CA 1
ATOM 790 C C . GLU A 1 99 ? -23.531 7.898 13.367 1 93.44 99 GLU A C 1
ATOM 792 O O . GLU A 1 99 ? -23.719 7.602 14.555 1 93.44 99 GLU A O 1
ATOM 797 N N . MET A 1 100 ? -24.031 7.152 12.391 1 94.12 100 MET A N 1
ATOM 798 C CA . MET A 1 100 ? -24.625 5.84 12.641 1 94.12 100 MET A CA 1
ATOM 799 C C . MET A 1 100 ? -23.641 4.941 13.398 1 94.12 100 MET A C 1
ATOM 801 O O . MET A 1 100 ? -24.016 4.293 14.375 1 94.12 100 MET A O 1
ATOM 805 N N . LEU A 1 101 ? -22.422 4.957 13.047 1 93.25 101 LEU A N 1
ATOM 806 C CA . LEU A 1 101 ? -21.406 4.113 13.664 1 93.25 101 LEU A CA 1
ATOM 807 C C . LEU A 1 101 ? -21.047 4.613 15.062 1 93.25 101 LEU A C 1
ATOM 809 O O . LEU A 1 101 ? -20.828 3.814 15.969 1 93.25 101 LEU A O 1
ATOM 813 N N . ASP A 1 102 ? -20.938 5.949 15.219 1 91.25 102 ASP A N 1
ATOM 814 C CA . ASP A 1 102 ? -20.734 6.523 16.547 1 91.25 102 ASP A CA 1
ATOM 815 C C . ASP A 1 102 ? -21.812 6.07 17.516 1 91.25 102 ASP A C 1
ATOM 817 O O . ASP A 1 102 ? -21.531 5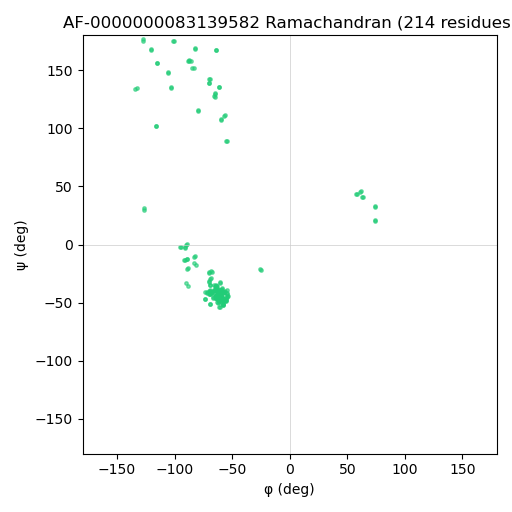.719 18.656 1 91.25 102 ASP A O 1
ATOM 821 N N . ASN A 1 103 ? -22.984 6 17.062 1 91.06 103 ASN A N 1
ATOM 822 C CA . ASN A 1 103 ? -24.094 5.586 17.906 1 91.06 103 ASN A CA 1
ATOM 823 C C . ASN A 1 103 ? -24.031 4.098 18.219 1 91.06 103 ASN A C 1
ATOM 825 O O . ASN A 1 103 ? -24.375 3.686 19.344 1 91.06 103 ASN A O 1
ATOM 829 N N . ALA A 1 104 ? -23.719 3.311 17.312 1 87.31 104 ALA A N 1
ATOM 830 C CA . ALA A 1 104 ? -23.578 1.871 17.516 1 87.31 104 ALA A CA 1
ATOM 831 C C . ALA A 1 104 ? -22.469 1.567 18.531 1 87.31 104 ALA A C 1
ATOM 833 O O . ALA A 1 104 ? -22.609 0.655 19.344 1 87.31 104 ALA A O 1
ATOM 834 N N . GLU A 1 105 ? -21.344 2.205 18.422 1 83.12 105 GLU A N 1
ATOM 835 C CA . GLU A 1 105 ? -20.203 2.041 19.312 1 83.12 105 GLU A CA 1
ATOM 836 C C . GLU A 1 105 ? -20.531 2.477 20.734 1 83.12 105 GLU A C 1
ATOM 838 O O . GLU A 1 105 ? -20.047 1.897 21.703 1 83.12 105 GLU A O 1
ATOM 843 N N . MET A 1 106 ? -21.312 3.449 20.844 1 75.44 106 MET A N 1
ATOM 844 C CA . MET A 1 106 ? -21.781 3.908 22.156 1 75.44 106 MET A CA 1
ATOM 845 C C . MET A 1 106 ? -22.719 2.883 22.781 1 75.44 106 MET A C 1
ATOM 847 O O . MET A 1 106 ? -22.75 2.734 24 1 75.44 106 MET A O 1
ATOM 851 N N . LEU A 1 107 ? -23.406 2.176 22.016 1 63.62 107 LEU A N 1
ATOM 852 C CA . LEU A 1 107 ? -24.375 1.206 22.516 1 63.62 107 LEU A CA 1
ATOM 853 C C . LEU A 1 107 ? -23.688 -0.096 22.922 1 63.62 107 LEU A C 1
ATOM 855 O O . LEU A 1 107 ? -24.25 -0.896 23.672 1 63.62 107 LEU A O 1
ATOM 859 N N . VAL A 1 108 ? -22.562 -0.354 22.531 1 61.56 108 VAL A N 1
ATOM 860 C CA . VAL A 1 108 ? -21.828 -1.552 22.922 1 61.56 108 VAL A CA 1
ATOM 861 C C . VAL A 1 108 ? -21.047 -1.279 24.203 1 61.56 108 VAL A C 1
ATOM 863 O O . VAL A 1 108 ? -20.547 -2.207 24.844 1 61.56 108 VAL A O 1
ATOM 866 N N . SER A 1 109 ? -20.453 -0.059 24.5 1 48.31 109 SER A N 1
ATOM 867 C CA . SER A 1 109 ? -19.922 0.155 25.844 1 48.31 109 SER A CA 1
ATOM 868 C C . SER A 1 109 ? -21.031 0.142 26.891 1 48.31 109 SER A C 1
ATOM 870 O O . SER A 1 109 ? -22.172 0.53 26.594 1 48.31 109 SER A O 1
ATOM 872 N N . MET B 1 1 ? 8.102 0.403 11.977 1 80.94 1 MET B N 1
ATOM 873 C CA . MET B 1 1 ? 7.836 -0.877 11.328 1 80.94 1 MET B CA 1
ATOM 874 C C . MET B 1 1 ? 8.977 -1.259 10.391 1 80.94 1 MET B C 1
ATOM 876 O O . MET B 1 1 ? 9.586 -0.391 9.758 1 80.94 1 MET B O 1
ATOM 880 N N . LYS B 1 2 ? 9.391 -2.623 10.445 1 91 2 LYS B N 1
ATOM 881 C CA . LYS B 1 2 ? 10.477 -3.08 9.578 1 91 2 LYS B CA 1
ATOM 882 C C . LYS B 1 2 ? 9.969 -4.105 8.562 1 91 2 LYS B C 1
ATOM 884 O O . LYS B 1 2 ? 8.93 -4.73 8.773 1 91 2 LYS B O 1
ATOM 889 N N . TYR B 1 3 ? 10.695 -4.16 7.535 1 95.31 3 TYR B N 1
ATOM 890 C CA . TYR B 1 3 ? 10.391 -5.141 6.496 1 95.31 3 TYR B CA 1
ATOM 891 C C . TYR B 1 3 ? 10.586 -6.559 7.012 1 95.31 3 TYR B C 1
ATOM 893 O O . TYR B 1 3 ? 11.625 -6.871 7.613 1 95.31 3 TYR B O 1
ATOM 901 N N . ASP B 1 4 ? 9.523 -7.312 6.801 1 95.56 4 ASP B N 1
ATOM 902 C CA . ASP B 1 4 ? 9.586 -8.727 7.156 1 95.56 4 ASP B CA 1
ATOM 903 C C . ASP B 1 4 ? 9.438 -9.609 5.922 1 95.56 4 ASP B C 1
ATOM 905 O O . ASP B 1 4 ? 8.32 -9.867 5.469 1 95.56 4 ASP B O 1
ATOM 909 N N . GLY B 1 5 ? 10.586 -10.141 5.441 1 96.69 5 GLY B N 1
ATOM 910 C CA . GLY B 1 5 ? 10.602 -10.922 4.219 1 96.69 5 GLY B CA 1
ATOM 911 C C . GLY B 1 5 ? 9.797 -12.203 4.32 1 96.69 5 GLY B C 1
ATOM 912 O O . GLY B 1 5 ? 9.234 -12.672 3.324 1 96.69 5 GLY B O 1
ATOM 913 N N . TYR B 1 6 ? 9.836 -12.773 5.469 1 96.69 6 TYR B N 1
ATOM 914 C CA . TYR B 1 6 ? 9.086 -14.016 5.66 1 96.69 6 TYR B CA 1
ATOM 915 C C . TYR B 1 6 ? 7.59 -13.766 5.531 1 96.69 6 TYR B C 1
ATO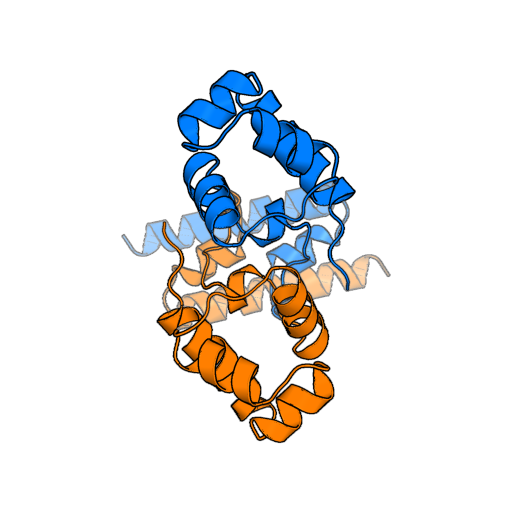M 917 O O . TYR B 1 6 ? 6.883 -14.539 4.875 1 96.69 6 TYR B O 1
ATOM 925 N N . GLN B 1 7 ? 7.102 -12.766 6.133 1 96.12 7 GLN B N 1
ATOM 926 C CA . GLN B 1 7 ? 5.684 -12.445 6.051 1 96.12 7 GLN B CA 1
ATOM 927 C C . GLN B 1 7 ? 5.281 -12.086 4.621 1 96.12 7 GLN B C 1
ATOM 929 O O . GLN B 1 7 ? 4.234 -12.516 4.141 1 96.12 7 GLN B O 1
ATOM 934 N N . VAL B 1 8 ? 6.082 -11.32 3.99 1 97.5 8 VAL B N 1
ATOM 935 C CA . VAL B 1 8 ? 5.824 -10.945 2.604 1 97.5 8 VAL B CA 1
ATOM 936 C C . VAL B 1 8 ? 5.812 -12.195 1.726 1 97.5 8 VAL B C 1
ATOM 938 O O . VAL B 1 8 ? 4.961 -12.336 0.848 1 97.5 8 VAL B O 1
ATOM 941 N N . GLY B 1 9 ? 6.773 -13.031 1.976 1 98.06 9 GLY B N 1
ATOM 942 C CA . GLY B 1 9 ? 6.844 -14.281 1.236 1 98.06 9 GLY B CA 1
ATOM 943 C C . GLY B 1 9 ? 5.586 -15.117 1.362 1 98.06 9 GLY B C 1
ATOM 944 O O . GLY B 1 9 ? 5.133 -15.719 0.386 1 98.06 9 GLY B O 1
ATOM 945 N N . ILE B 1 10 ? 5.051 -15.18 2.504 1 97.62 10 ILE B N 1
ATOM 946 C CA . ILE B 1 10 ? 3.83 -15.93 2.77 1 97.62 10 ILE B CA 1
ATOM 947 C C . ILE B 1 10 ? 2.684 -15.367 1.932 1 97.62 10 ILE B C 1
ATOM 949 O O . ILE B 1 10 ? 1.888 -16.125 1.369 1 97.62 10 ILE B O 1
ATOM 953 N N . VAL B 1 11 ? 2.6 -14.062 1.826 1 96.94 11 VAL B N 1
ATOM 954 C CA . VAL B 1 11 ? 1.554 -13.414 1.044 1 96.94 11 VAL B CA 1
ATOM 955 C C . VAL B 1 11 ? 1.711 -13.773 -0.432 1 96.94 11 VAL B C 1
ATOM 957 O O . VAL B 1 11 ? 0.74 -14.148 -1.093 1 96.94 11 VAL B O 1
ATOM 960 N N . ILE B 1 12 ? 2.916 -13.695 -0.89 1 98.06 12 I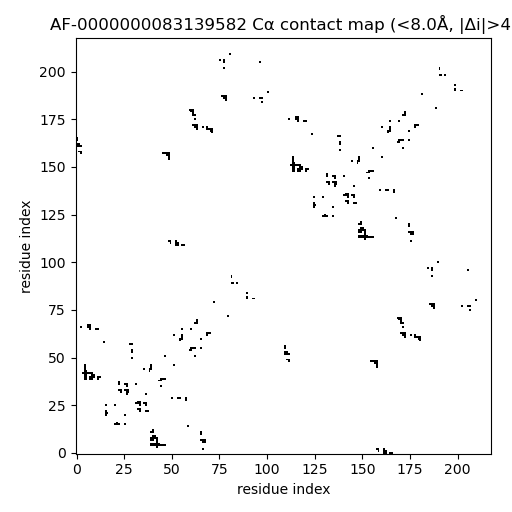LE B N 1
ATOM 961 C CA . ILE B 1 12 ? 3.184 -14 -2.293 1 98.06 12 ILE B CA 1
ATOM 962 C C . ILE B 1 12 ? 2.799 -15.445 -2.592 1 98.06 12 ILE B C 1
ATOM 964 O O . ILE B 1 12 ? 2.141 -15.727 -3.598 1 98.06 12 ILE B O 1
ATOM 968 N N . LYS B 1 13 ? 3.188 -16.312 -1.742 1 98.38 13 LYS B N 1
ATOM 969 C CA . LYS B 1 13 ? 2.848 -17.719 -1.896 1 98.38 13 LYS B CA 1
ATOM 970 C C . LYS B 1 13 ? 1.335 -17.922 -1.921 1 98.38 13 LYS B C 1
ATOM 972 O O . LYS B 1 13 ? 0.817 -18.672 -2.758 1 98.38 13 LYS B O 1
ATOM 977 N N . SER B 1 14 ? 0.681 -17.297 -1.021 1 97.94 14 SER B N 1
ATOM 978 C CA . SER B 1 14 ? -0.772 -17.406 -0.945 1 97.94 14 SER B CA 1
ATOM 979 C C . SER B 1 14 ? -1.432 -16.953 -2.24 1 97.94 14 SER B C 1
ATOM 981 O O . SER B 1 14 ? -2.34 -17.609 -2.75 1 97.94 14 SER B O 1
ATOM 983 N N . LEU B 1 15 ? -1.047 -15.852 -2.73 1 96.25 15 LEU B N 1
ATOM 984 C CA . LEU B 1 15 ? -1.569 -15.32 -3.984 1 96.25 15 LEU B CA 1
ATOM 985 C C . LEU B 1 15 ? -1.31 -16.281 -5.137 1 96.25 15 LEU B C 1
ATOM 987 O O . LEU B 1 15 ? -2.189 -16.516 -5.965 1 96.25 15 LEU B O 1
ATOM 991 N N . ARG B 1 16 ? -0.092 -16.766 -5.141 1 98.19 16 ARG B N 1
ATOM 992 C CA . ARG B 1 16 ? 0.276 -17.703 -6.188 1 98.19 16 ARG B CA 1
ATOM 993 C C . ARG B 1 16 ? -0.627 -18.938 -6.16 1 98.19 16 ARG B C 1
ATOM 995 O O . ARG B 1 16 ? -1.146 -19.359 -7.195 1 98.19 16 ARG B O 1
ATOM 1002 N N . ILE B 1 17 ? -0.828 -19.484 -4.992 1 98 17 ILE B N 1
ATOM 1003 C CA . ILE B 1 17 ? -1.618 -20.703 -4.805 1 98 17 ILE B CA 1
ATOM 1004 C C . ILE B 1 17 ? -3.076 -20.422 -5.168 1 98 17 ILE B C 1
ATOM 1006 O O . ILE B 1 17 ? -3.734 -21.266 -5.793 1 98 17 ILE B O 1
ATOM 1010 N N . GLN B 1 18 ? -3.568 -19.281 -4.816 1 95.88 18 GLN B N 1
ATOM 1011 C CA . GLN B 1 18 ? -4.938 -18.891 -5.148 1 95.88 18 GLN B CA 1
ATOM 1012 C C . GLN B 1 18 ? -5.148 -18.859 -6.66 1 95.88 18 GLN B C 1
ATOM 1014 O O . GLN B 1 18 ? -6.25 -19.156 -7.141 1 95.88 18 GLN B O 1
ATOM 1019 N N . ARG B 1 19 ? -4.164 -18.547 -7.328 1 96.19 19 ARG B N 1
ATOM 1020 C CA . ARG B 1 19 ? -4.23 -18.5 -8.789 1 96.19 19 ARG B CA 1
ATOM 1021 C C . ARG B 1 19 ? -3.863 -19.844 -9.391 1 96.19 19 ARG B C 1
ATOM 1023 O O . ARG B 1 19 ? -3.734 -19.969 -10.609 1 96.19 19 ARG B O 1
ATOM 1030 N N . LYS B 1 20 ? -3.547 -20.828 -8.539 1 97.69 20 LYS B N 1
ATOM 1031 C CA . LYS B 1 20 ? -3.234 -22.203 -8.93 1 97.69 20 LYS B CA 1
ATOM 1032 C C . LYS B 1 20 ? -1.974 -22.25 -9.789 1 97.69 20 LYS B C 1
ATOM 1034 O O . LYS B 1 20 ? -1.931 -22.969 -10.797 1 97.69 20 LYS B O 1
ATOM 1039 N N . LEU B 1 21 ? -1.032 -21.531 -9.477 1 98.25 21 LEU B N 1
ATOM 1040 C CA . LEU B 1 21 ? 0.227 -21.5 -10.211 1 98.25 21 LEU B CA 1
ATOM 1041 C C . LEU B 1 21 ? 1.326 -22.219 -9.445 1 98.25 21 LEU B C 1
ATOM 1043 O O . LEU B 1 21 ? 1.355 -22.188 -8.211 1 98.25 21 LEU B O 1
ATOM 1047 N N . THR B 1 22 ? 2.16 -22.766 -10.234 1 98.31 22 THR B N 1
ATOM 1048 C CA . THR B 1 22 ? 3.428 -23.234 -9.68 1 98.31 22 THR B CA 1
ATOM 1049 C C . THR B 1 22 ? 4.418 -22.078 -9.562 1 98.31 22 THR B C 1
ATOM 1051 O O . THR B 1 22 ? 4.16 -20.969 -10.062 1 98.31 22 THR B O 1
ATOM 1054 N N . LYS B 1 23 ? 5.469 -22.312 -8.875 1 98.31 23 LYS B N 1
ATOM 1055 C CA . LYS B 1 23 ? 6.52 -21.297 -8.828 1 98.31 23 LYS B CA 1
ATOM 1056 C C . LYS B 1 23 ? 7.035 -20.969 -10.227 1 98.31 23 LYS B C 1
ATOM 1058 O O . LYS B 1 23 ? 7.254 -19.797 -10.555 1 98.31 23 LYS B O 1
ATOM 1063 N N . GLU B 1 24 ? 7.266 -22.047 -10.961 1 98.19 24 GLU B N 1
ATOM 1064 C CA . GLU B 1 24 ? 7.707 -21.875 -12.344 1 98.19 24 GLU B CA 1
ATOM 1065 C C . GLU B 1 24 ? 6.695 -21.078 -13.148 1 98.19 24 GLU B C 1
ATOM 1067 O O . GLU B 1 24 ? 7.074 -20.203 -13.938 1 98.19 24 GLU B O 1
ATOM 1072 N N . GLY B 1 25 ? 5.504 -21.406 -13.008 1 98.38 25 GLY B N 1
ATOM 1073 C CA . GLY B 1 25 ? 4.441 -20.672 -13.688 1 98.38 25 GLY B CA 1
ATOM 1074 C C . GLY B 1 25 ? 4.418 -19.203 -13.336 1 98.38 25 GLY B C 1
ATOM 1075 O O . GLY B 1 25 ? 4.309 -18.344 -14.227 1 98.38 25 GLY B O 1
ATOM 1076 N N . LEU B 1 26 ? 4.484 -18.906 -12.055 1 98.56 26 LEU B N 1
ATOM 1077 C CA . LEU B 1 26 ? 4.488 -17.516 -11.617 1 98.56 26 LEU B CA 1
ATOM 1078 C C . LEU B 1 26 ? 5.715 -16.797 -12.156 1 98.56 26 LEU B C 1
ATOM 1080 O O . LEU B 1 26 ? 5.621 -15.641 -12.578 1 98.56 26 LEU B O 1
ATOM 1084 N N . ALA B 1 27 ? 6.848 -17.422 -12.07 1 98.5 27 ALA B N 1
ATOM 1085 C CA . ALA B 1 27 ? 8.094 -16.844 -12.578 1 98.5 27 ALA B CA 1
ATOM 1086 C C . ALA B 1 27 ? 7.961 -16.438 -14.039 1 98.5 27 ALA B C 1
ATOM 1088 O O . ALA B 1 27 ? 8.375 -15.344 -14.43 1 98.5 27 ALA B O 1
ATOM 1089 N N . ALA B 1 28 ? 7.379 -17.281 -14.797 1 98.44 28 ALA B N 1
ATOM 1090 C CA . ALA B 1 28 ? 7.172 -17.016 -16.219 1 98.44 28 ALA B CA 1
ATOM 1091 C C . ALA B 1 28 ? 6.258 -15.805 -16.422 1 98.44 28 ALA B C 1
ATOM 1093 O O . ALA B 1 28 ? 6.535 -14.945 -17.266 1 98.44 28 ALA B O 1
ATOM 1094 N N . GLU B 1 29 ? 5.234 -15.734 -15.664 1 97.56 29 GLU B N 1
ATOM 1095 C CA . GLU B 1 29 ? 4.27 -14.641 -15.781 1 97.56 29 GLU B CA 1
ATOM 1096 C C . GLU B 1 29 ? 4.906 -13.305 -15.406 1 97.56 29 GLU B C 1
ATOM 1098 O O . GLU B 1 29 ? 4.578 -12.273 -16 1 97.56 29 GLU B O 1
ATOM 1103 N N . LEU B 1 30 ? 5.789 -13.352 -14.461 1 97.62 30 LEU B N 1
ATOM 1104 C CA . LEU B 1 30 ? 6.383 -12.117 -13.945 1 97.62 30 LEU B CA 1
ATOM 1105 C C . LEU B 1 30 ? 7.664 -11.781 -14.703 1 97.62 30 LEU B C 1
ATOM 1107 O O . LEU B 1 30 ? 8.211 -10.688 -14.547 1 97.62 30 LEU B O 1
ATOM 1111 N N . GLY B 1 31 ? 8.133 -12.742 -15.438 1 98 31 GLY B N 1
ATOM 1112 C CA . GLY B 1 31 ? 9.375 -12.539 -16.172 1 98 31 GLY B CA 1
ATOM 1113 C C . GLY B 1 31 ? 10.602 -12.555 -15.281 1 98 31 GLY B C 1
ATOM 1114 O O . GLY B 1 31 ? 11.531 -11.766 -15.477 1 98 31 GLY B O 1
ATOM 1115 N N . ILE B 1 32 ? 10.602 -13.305 -14.258 1 97.31 32 ILE B N 1
ATOM 1116 C CA . ILE B 1 32 ? 11.75 -13.461 -13.367 1 97.31 32 ILE B CA 1
ATOM 1117 C C . ILE B 1 32 ? 12.062 -14.945 -13.195 1 97.31 32 ILE B C 1
ATOM 1119 O O . ILE B 1 32 ? 11.375 -15.805 -13.75 1 97.31 32 ILE B O 1
ATOM 1123 N N . SER B 1 33 ? 13.102 -15.227 -12.508 1 98.06 33 SER B N 1
ATOM 1124 C CA . SER B 1 33 ? 13.523 -16.609 -12.367 1 98.06 33 SER B CA 1
ATOM 1125 C C . SER B 1 33 ? 12.75 -17.312 -11.25 1 98.06 33 SER B C 1
ATOM 1127 O O . SER B 1 33 ? 12.344 -16.688 -10.281 1 98.06 33 SER B O 1
ATOM 1129 N N . GLU B 1 34 ? 12.625 -18.625 -11.438 1 98.19 34 GLU B N 1
ATOM 1130 C CA . GLU B 1 34 ? 12.016 -19.438 -10.391 1 98.19 34 GLU B CA 1
ATOM 1131 C C . GLU B 1 34 ? 12.789 -19.328 -9.086 1 98.19 34 GLU B C 1
ATOM 1133 O O . GLU B 1 34 ? 12.195 -19.328 -8 1 98.19 34 GLU B O 1
ATOM 1138 N N . SER B 1 35 ? 14.016 -19.266 -9.188 1 98.44 35 SER B N 1
ATOM 1139 C CA . SER B 1 35 ? 14.867 -19.125 -8.008 1 98.44 35 SER B CA 1
ATOM 1140 C C . SER B 1 35 ? 14.531 -17.859 -7.227 1 98.44 35 SER B C 1
ATOM 1142 O O . SER B 1 35 ? 14.539 -17.859 -5.996 1 98.44 35 SER B O 1
ATOM 1144 N N . THR B 1 36 ? 14.297 -16.812 -7.926 1 98.25 36 THR B N 1
ATOM 1145 C CA . THR B 1 36 ? 13.93 -15.555 -7.297 1 98.25 36 THR B CA 1
ATOM 1146 C C . THR B 1 36 ? 12.609 -15.695 -6.539 1 98.25 36 THR B C 1
ATOM 1148 O O . THR B 1 36 ? 12.492 -15.234 -5.402 1 98.25 36 THR B O 1
ATOM 1151 N N . ILE B 1 37 ? 11.656 -16.328 -7.129 1 98.44 37 ILE B N 1
ATOM 1152 C CA . ILE B 1 37 ? 10.375 -16.578 -6.48 1 98.44 37 ILE B CA 1
ATOM 1153 C C . ILE B 1 37 ? 10.586 -17.375 -5.199 1 98.44 37 ILE B C 1
ATOM 1155 O O . ILE B 1 37 ? 10.031 -17.047 -4.152 1 98.44 37 ILE B O 1
ATOM 1159 N N . LYS B 1 38 ? 11.398 -18.406 -5.324 1 98.44 38 LYS B N 1
ATOM 1160 C CA . LYS B 1 38 ? 11.695 -19.25 -4.168 1 98.44 38 LYS B CA 1
ATOM 1161 C C . LYS B 1 38 ? 12.281 -18.422 -3.025 1 98.44 38 LYS B C 1
ATOM 1163 O O . LYS B 1 38 ? 11.852 -18.547 -1.876 1 98.44 38 LYS B O 1
ATOM 1168 N N . LYS B 1 39 ? 13.227 -17.594 -3.33 1 98.62 39 LYS B N 1
ATOM 1169 C CA . LYS B 1 39 ? 13.883 -16.766 -2.324 1 98.62 39 LYS B CA 1
ATOM 1170 C C . LYS B 1 39 ? 12.914 -15.758 -1.719 1 98.62 39 LYS B C 1
ATOM 1172 O O . LYS B 1 39 ? 12.992 -15.445 -0.528 1 98.62 39 LYS B O 1
ATOM 1177 N N . TYR B 1 40 ? 12.055 -15.195 -2.529 1 98.25 40 TYR B N 1
ATOM 1178 C CA . TYR B 1 40 ? 11.031 -14.289 -2.016 1 98.25 40 TYR B CA 1
ATOM 1179 C C . TYR B 1 40 ? 10.102 -15.008 -1.046 1 98.25 40 TYR B C 1
ATOM 1181 O O . TYR B 1 40 ? 9.891 -14.547 0.077 1 98.25 40 TYR B O 1
ATOM 1189 N N . GLU B 1 41 ? 9.633 -16.188 -1.479 1 98.25 41 GLU B N 1
ATOM 1190 C CA . GLU B 1 41 ? 8.625 -16.891 -0.698 1 98.25 41 GLU B CA 1
ATOM 1191 C C . GLU B 1 41 ? 9.211 -17.438 0.601 1 98.25 41 GLU B C 1
ATOM 1193 O O . GLU B 1 41 ? 8.5 -17.594 1.594 1 98.25 41 GLU B O 1
ATOM 1198 N N . ASN B 1 42 ? 10.508 -17.625 0.582 1 97.88 42 ASN B N 1
ATOM 1199 C CA . ASN B 1 42 ? 11.188 -18.141 1.77 1 97.88 42 ASN B CA 1
ATOM 1200 C C . ASN B 1 42 ? 11.758 -17 2.621 1 97.88 42 ASN B C 1
ATOM 1202 O O . ASN B 1 42 ? 12.383 -17.25 3.654 1 97.88 42 ASN B O 1
ATOM 1206 N N . GLY B 1 43 ? 11.625 -15.836 2.217 1 97.5 43 GLY B N 1
ATOM 1207 C CA . GLY B 1 43 ? 12.133 -14.695 2.961 1 97.5 43 GLY B CA 1
ATOM 1208 C C . GLY B 1 43 ? 13.641 -14.555 2.885 1 97.5 43 GLY B C 1
ATOM 1209 O O . GLY B 1 43 ? 14.25 -13.875 3.715 1 97.5 43 GLY B O 1
ATOM 1210 N N . GLU B 1 44 ? 14.281 -15.117 1.911 1 97.69 44 GLU B N 1
ATOM 1211 C CA . GLU B 1 44 ? 15.734 -15.133 1.793 1 97.69 44 GLU B CA 1
ATOM 1212 C C . GLU B 1 44 ? 16.234 -13.914 1.022 1 97.69 44 GLU B C 1
ATOM 1214 O O . GLU B 1 44 ? 17.422 -13.562 1.098 1 97.69 44 GLU B O 1
ATOM 1219 N N . ARG B 1 45 ? 15.414 -13.336 0.289 1 96.88 45 ARG B N 1
ATOM 1220 C CA . ARG B 1 45 ? 15.719 -12.141 -0.492 1 96.88 45 ARG B CA 1
ATOM 1221 C C . ARG B 1 45 ? 14.633 -11.078 -0.325 1 96.88 45 ARG B C 1
ATOM 1223 O O . ARG B 1 45 ? 13.438 -11.398 -0.336 1 96.88 45 ARG B O 1
ATOM 1230 N N . ALA B 1 46 ? 15.094 -9.883 -0.116 1 96.5 46 ALA B N 1
ATOM 1231 C CA . ALA B 1 46 ? 14.109 -8.805 -0.03 1 96.5 46 ALA B CA 1
ATOM 1232 C C . ALA B 1 46 ? 13.484 -8.516 -1.394 1 96.5 46 ALA B C 1
ATOM 1234 O O . ALA B 1 46 ? 14.18 -8.531 -2.414 1 96.5 46 ALA B O 1
ATOM 1235 N N . LEU B 1 47 ? 12.219 -8.289 -1.367 1 97.12 47 LEU B N 1
ATOM 1236 C CA . LEU B 1 47 ? 11.5 -7.918 -2.58 1 97.12 47 LEU B CA 1
ATOM 1237 C C . LEU B 1 47 ? 12.031 -6.605 -3.15 1 97.12 47 LEU B C 1
ATOM 1239 O O . LEU B 1 47 ? 12.305 -5.664 -2.402 1 97.12 47 LEU B O 1
ATOM 1243 N N . SER B 1 48 ? 12.227 -6.527 -4.402 1 96 48 SER B N 1
ATOM 1244 C CA . SER B 1 48 ? 12.602 -5.27 -5.035 1 96 48 SER B CA 1
ATOM 1245 C C . SER B 1 48 ? 11.375 -4.457 -5.43 1 96 48 SER B C 1
ATOM 1247 O O . SER B 1 48 ? 10.297 -5.016 -5.645 1 96 48 SER B O 1
ATOM 1249 N N . ILE B 1 49 ? 11.555 -3.191 -5.586 1 96.81 49 ILE B N 1
ATOM 1250 C CA . ILE B 1 49 ? 10.445 -2.318 -5.965 1 96.81 49 ILE B CA 1
ATOM 1251 C C . ILE B 1 49 ? 9.945 -2.699 -7.355 1 96.81 49 ILE B C 1
ATOM 1253 O O . ILE B 1 49 ? 8.734 -2.691 -7.605 1 96.81 49 ILE B O 1
ATOM 1257 N N . THR B 1 50 ? 10.844 -3.021 -8.219 1 95.62 50 THR B N 1
ATOM 1258 C CA . THR B 1 50 ? 10.469 -3.434 -9.57 1 95.62 50 THR B CA 1
ATOM 1259 C C . THR B 1 50 ? 9.586 -4.672 -9.531 1 95.62 50 THR B C 1
ATOM 1261 O O . THR B 1 50 ? 8.523 -4.703 -10.156 1 95.62 50 THR B O 1
ATOM 1264 N N . ASN B 1 51 ? 9.992 -5.641 -8.828 1 97.06 51 ASN B N 1
ATOM 1265 C CA . ASN B 1 51 ? 9.211 -6.875 -8.758 1 97.06 51 ASN B CA 1
ATOM 1266 C C . ASN B 1 51 ? 7.918 -6.676 -7.973 1 97.06 51 ASN B C 1
ATOM 1268 O O . ASN B 1 51 ? 6.902 -7.305 -8.273 1 97.06 51 ASN B O 1
ATOM 1272 N N . LEU B 1 52 ? 7.938 -5.801 -7 1 97.75 52 LEU B N 1
ATOM 1273 C CA . LEU B 1 52 ? 6.703 -5.445 -6.305 1 97.75 52 LEU B CA 1
ATOM 1274 C C . LEU B 1 52 ? 5.641 -4.969 -7.285 1 97.75 52 LEU B C 1
ATOM 1276 O O . LEU B 1 52 ? 4.492 -5.418 -7.23 1 97.75 52 LEU B O 1
ATOM 1280 N N . PHE B 1 53 ? 6.008 -4.141 -8.172 1 97.38 53 PHE B N 1
ATOM 1281 C CA . PHE B 1 53 ? 5.051 -3.6 -9.125 1 97.38 53 PHE B CA 1
ATOM 1282 C C . PHE B 1 53 ? 4.582 -4.68 -10.094 1 97.38 53 PHE B C 1
ATOM 1284 O O . PHE B 1 53 ? 3.424 -4.688 -10.508 1 97.38 53 PHE B O 1
ATOM 1291 N N . LYS B 1 54 ? 5.457 -5.613 -10.477 1 97.25 54 LYS B N 1
ATOM 1292 C CA . LYS B 1 54 ? 5.031 -6.742 -11.297 1 97.25 54 LYS B CA 1
ATOM 1293 C C . LYS B 1 54 ? 3.957 -7.562 -10.594 1 97.25 54 LYS B C 1
ATOM 1295 O O . LYS B 1 54 ? 2.965 -7.957 -11.203 1 97.25 54 LYS B O 1
ATOM 1300 N N . ILE B 1 55 ? 4.184 -7.785 -9.367 1 97.38 55 ILE B N 1
ATOM 1301 C CA . ILE B 1 55 ? 3.271 -8.594 -8.57 1 97.38 55 ILE B CA 1
ATOM 1302 C C . ILE B 1 55 ? 1.936 -7.867 -8.422 1 97.38 55 ILE B C 1
ATOM 1304 O O . ILE B 1 55 ? 0.872 -8.469 -8.578 1 97.38 55 ILE B O 1
ATOM 1308 N N . ILE B 1 56 ? 1.963 -6.641 -8.133 1 96.31 56 ILE B N 1
ATOM 1309 C CA . ILE B 1 56 ? 0.767 -5.812 -8.016 1 96.31 56 ILE B CA 1
ATOM 1310 C C . ILE B 1 56 ? -0.043 -5.895 -9.312 1 96.31 56 ILE B C 1
ATOM 1312 O O . ILE B 1 56 ? -1.254 -6.125 -9.273 1 96.31 56 ILE B O 1
ATOM 1316 N N . ASP B 1 57 ? 0.622 -5.75 -10.375 1 95.12 57 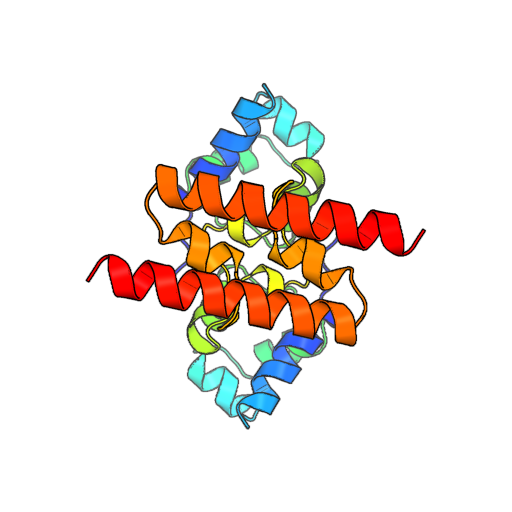ASP B N 1
ATOM 1317 C CA . ASP B 1 57 ? -0.029 -5.703 -11.68 1 95.12 57 ASP B CA 1
ATOM 1318 C C . ASP B 1 57 ? -0.641 -7.059 -12.031 1 95.12 57 ASP B C 1
ATOM 1320 O O . ASP B 1 57 ? -1.751 -7.121 -12.57 1 95.12 57 ASP B O 1
ATOM 1324 N N . TYR B 1 58 ? 0.076 -8.055 -11.734 1 96.31 58 TYR B N 1
ATOM 1325 C CA . TYR B 1 58 ? -0.366 -9.391 -12.125 1 96.31 58 TYR B CA 1
ATOM 1326 C C . TYR B 1 58 ? -1.53 -9.852 -11.258 1 96.31 58 TYR B C 1
ATOM 1328 O O . TYR B 1 58 ? -2.525 -10.367 -11.773 1 96.31 58 TYR B O 1
ATOM 1336 N N . PHE B 1 59 ? -1.418 -9.68 -9.914 1 95.56 59 PHE B N 1
ATOM 1337 C CA . PHE B 1 59 ? -2.408 -10.219 -8.992 1 95.56 59 PHE B CA 1
ATOM 1338 C C . PHE B 1 59 ? -3.535 -9.227 -8.758 1 95.56 59 PHE B C 1
ATOM 1340 O O . PHE B 1 59 ? -4.535 -9.547 -8.109 1 95.56 59 PHE B O 1
ATOM 1347 N N . LYS B 1 60 ? -3.326 -8.023 -9.188 1 93.62 60 LYS B N 1
ATOM 1348 C CA . LYS B 1 60 ? -4.32 -6.961 -9.031 1 93.62 60 LYS B CA 1
ATOM 1349 C C . LYS B 1 60 ? -4.602 -6.691 -7.559 1 93.62 60 LYS B C 1
ATOM 1351 O O . LYS B 1 60 ? -5.762 -6.625 -7.145 1 93.62 60 LYS B O 1
ATOM 1356 N N . VAL B 1 61 ? -3.607 -6.602 -6.844 1 93.19 61 VAL B N 1
ATOM 1357 C CA . VAL B 1 61 ? -3.643 -6.219 -5.438 1 93.19 61 VAL B CA 1
ATOM 1358 C C . VAL B 1 61 ? -2.799 -4.965 -5.223 1 93.19 61 VAL B C 1
ATOM 1360 O O . VAL B 1 61 ? -2.07 -4.535 -6.121 1 93.19 61 VAL B O 1
ATOM 1363 N N . ASP B 1 62 ? -2.986 -4.441 -4.047 1 93.25 62 ASP B N 1
ATOM 1364 C CA . ASP B 1 62 ? -2.244 -3.203 -3.838 1 93.25 62 ASP B CA 1
ATOM 1365 C C . ASP B 1 62 ? -0.992 -3.449 -3 1 93.25 62 ASP B C 1
ATOM 1367 O O . ASP B 1 62 ? -0.708 -4.586 -2.617 1 93.25 62 ASP B O 1
ATOM 1371 N N . ALA B 1 63 ? -0.129 -2.469 -2.773 1 96.69 63 ALA B N 1
ATOM 1372 C CA . ALA B 1 63 ? 1.16 -2.59 -2.1 1 96.69 63 ALA B CA 1
ATOM 1373 C C . ALA B 1 63 ? 0.977 -2.924 -0.622 1 96.69 63 ALA B C 1
ATOM 1375 O O . ALA B 1 63 ? 1.741 -3.709 -0.056 1 96.69 63 ALA B O 1
ATOM 1376 N N . ASN B 1 64 ? 0.027 -2.312 0.007 1 94.81 64 ASN B N 1
ATOM 1377 C CA . ASN B 1 64 ? -0.233 -2.574 1.419 1 94.81 64 ASN B CA 1
ATOM 1378 C C . ASN B 1 64 ? -0.511 -4.051 1.674 1 94.81 64 ASN B C 1
ATOM 1380 O O . ASN B 1 64 ? -0.024 -4.621 2.652 1 94.81 64 ASN B O 1
ATOM 1384 N N . THR B 1 65 ? -1.26 -4.625 0.758 1 93 65 THR B N 1
ATOM 1385 C CA . THR B 1 65 ? -1.622 -6.031 0.872 1 93 65 THR B CA 1
ATOM 1386 C C . THR B 1 65 ? -0.38 -6.918 0.807 1 93 65 THR B C 1
ATOM 1388 O O . THR B 1 65 ? -0.163 -7.758 1.684 1 93 65 THR B O 1
ATOM 1391 N N . ILE B 1 66 ? 0.448 -6.668 -0.125 1 96.62 66 ILE B N 1
ATOM 1392 C CA . ILE B 1 66 ? 1.623 -7.504 -0.356 1 96.62 66 ILE B CA 1
ATOM 1393 C C . ILE B 1 66 ? 2.619 -7.316 0.787 1 96.62 66 ILE B C 1
ATOM 1395 O O . ILE B 1 66 ? 3.18 -8.289 1.294 1 96.62 66 ILE B O 1
ATOM 1399 N N . LEU B 1 67 ? 2.756 -6.07 1.223 1 96.81 67 LEU B N 1
ATOM 1400 C CA . LEU B 1 67 ? 3.795 -5.723 2.186 1 96.81 67 LEU B CA 1
ATOM 1401 C C . LEU B 1 67 ? 3.277 -5.852 3.615 1 96.81 67 LEU B C 1
ATOM 1403 O O . LEU B 1 67 ? 4.023 -5.633 4.57 1 96.81 67 LEU B O 1
ATOM 1407 N N . ASN B 1 68 ? 2.055 -6.172 3.688 1 91.56 68 ASN B N 1
ATOM 1408 C CA . ASN B 1 68 ? 1.42 -6.328 4.992 1 91.56 68 ASN B CA 1
ATOM 1409 C C . ASN B 1 68 ? 1.521 -5.051 5.82 1 91.56 68 ASN B C 1
ATOM 1411 O O . ASN B 1 68 ? 1.976 -5.082 6.965 1 91.56 68 ASN B O 1
ATOM 1415 N N . VAL B 1 69 ? 1.286 -4.008 5.168 1 90.44 69 VAL B N 1
ATOM 1416 C CA . VAL B 1 69 ? 1.256 -2.689 5.797 1 90.44 69 VAL B CA 1
ATOM 1417 C C . VAL B 1 69 ? -0.191 -2.24 5.988 1 90.44 69 VAL B C 1
ATOM 1419 O O . VAL B 1 69 ? -1.021 -2.398 5.09 1 90.44 69 VAL B O 1
ATOM 1422 N N . ALA B 1 70 ? -0.452 -1.724 7.168 1 81.94 70 ALA B N 1
ATOM 1423 C CA . ALA B 1 70 ? -1.794 -1.232 7.469 1 81.94 70 ALA B CA 1
ATOM 1424 C C . ALA B 1 70 ? -2.107 0.032 6.676 1 81.94 70 ALA B C 1
ATOM 1426 O O . ALA B 1 70 ? -1.224 0.861 6.441 1 81.94 70 ALA B O 1
ATOM 1427 N N . GLU B 1 71 ? -3.34 0.07 6.281 1 79.81 71 GLU B N 1
ATOM 1428 C CA . GLU B 1 71 ? -3.785 1.271 5.578 1 79.81 71 GLU B CA 1
ATOM 1429 C C . GLU B 1 71 ? -3.74 2.492 6.492 1 79.81 71 GLU B C 1
ATOM 1431 O O . GLU B 1 71 ? -4.051 2.396 7.68 1 79.81 71 GLU B O 1
ATOM 1436 N N . SER B 1 72 ? -3.113 3.502 5.91 1 74.25 72 SER B N 1
ATOM 1437 C CA . SER B 1 72 ? -3.146 4.738 6.688 1 74.25 72 SER B CA 1
ATOM 1438 C C . SER B 1 72 ? -4.578 5.195 6.934 1 74.25 72 SER B C 1
ATOM 1440 O O . SER B 1 72 ? -5.43 5.105 6.047 1 74.25 72 SER B O 1
ATOM 1442 N N . LYS B 1 73 ? -4.926 4.996 8.211 1 60.09 73 LYS B N 1
ATOM 1443 C CA . LYS B 1 73 ? -6.273 5.355 8.648 1 60.09 73 LYS B CA 1
ATOM 1444 C C . LYS B 1 73 ? -6.59 6.809 8.305 1 60.09 73 LYS B C 1
ATOM 1446 O O . LYS B 1 73 ? -5.855 7.719 8.703 1 60.09 73 LYS B O 1
ATOM 1451 N N . LYS B 1 74 ? -7.109 6.891 7.098 1 60.81 74 LYS B N 1
ATOM 1452 C CA . LYS B 1 74 ? -7.746 8.203 7.066 1 60.81 74 LYS B CA 1
ATOM 1453 C C . LYS B 1 74 ? -8.773 8.344 8.188 1 60.81 74 LYS B C 1
ATOM 1455 O O . LYS B 1 74 ? -9.477 7.387 8.516 1 60.81 74 LYS B O 1
ATOM 1460 N N . GLU B 1 75 ? -8.453 9.188 9.148 1 57.5 75 GLU B N 1
ATOM 1461 C CA . GLU B 1 75 ? -9.266 9.43 10.344 1 57.5 75 GLU B CA 1
ATOM 1462 C C . GLU B 1 75 ? -10.734 9.109 10.086 1 57.5 75 GLU B C 1
ATOM 1464 O O . GLU B 1 75 ? -11.453 8.688 10.992 1 57.5 75 GLU B O 1
ATOM 1469 N N . THR B 1 76 ? -11.125 9.109 8.867 1 65.31 76 THR B N 1
ATOM 1470 C CA . THR B 1 76 ? -12.57 9.039 8.703 1 65.31 76 THR B CA 1
ATOM 1471 C C . THR B 1 76 ? -12.953 7.891 7.773 1 65.31 76 THR B C 1
ATOM 1473 O O . THR B 1 76 ? -14.016 7.918 7.145 1 65.31 76 THR B O 1
ATOM 1476 N N . SER B 1 77 ? -12.156 6.875 7.809 1 81.06 77 SER B N 1
ATOM 1477 C CA . SER B 1 77 ? -12.492 5.777 6.906 1 81.06 77 SER B CA 1
ATOM 1478 C C . SER B 1 77 ? -13.617 4.914 7.477 1 81.06 77 SER B C 1
ATOM 1480 O O . SER B 1 77 ? -13.438 4.27 8.516 1 81.06 77 SER B O 1
ATOM 1482 N N . ILE B 1 78 ? -14.734 4.902 6.82 1 89.19 78 ILE B N 1
ATOM 1483 C CA . ILE B 1 78 ? -15.883 4.086 7.203 1 89.19 78 ILE B CA 1
ATOM 1484 C C . ILE B 1 78 ? -15.492 2.611 7.199 1 89.19 78 ILE B C 1
ATOM 1486 O O . ILE B 1 78 ? -15.836 1.871 8.125 1 89.19 78 ILE B O 1
ATOM 1490 N N . ASP B 1 79 ? -14.695 2.209 6.219 1 87.38 79 ASP B N 1
ATOM 1491 C CA . ASP B 1 79 ? -14.281 0.814 6.113 1 87.38 79 ASP B CA 1
ATOM 1492 C C . ASP B 1 79 ? -13.445 0.402 7.324 1 87.38 79 ASP B C 1
ATOM 1494 O O . ASP B 1 79 ? -13.609 -0.701 7.852 1 87.38 79 ASP B O 1
ATOM 1498 N N . SER B 1 80 ? -12.586 1.305 7.742 1 82.81 80 SER B N 1
ATOM 1499 C CA . SER B 1 80 ? -11.758 1.014 8.906 1 82.81 80 SER B CA 1
ATOM 1500 C C . SER B 1 80 ? -12.609 0.85 10.164 1 82.81 80 SER B C 1
ATOM 1502 O O . SER B 1 80 ? -12.344 -0.028 10.984 1 82.81 80 SER B O 1
ATOM 1504 N N . ARG B 1 81 ? -13.555 1.713 10.359 1 86 81 ARG B N 1
ATOM 1505 C CA . ARG B 1 81 ? -14.453 1.64 11.508 1 86 81 ARG B CA 1
ATOM 1506 C C . ARG B 1 81 ? -15.289 0.363 11.477 1 86 81 ARG B C 1
ATOM 1508 O O . ARG B 1 81 ? -15.516 -0.266 12.508 1 86 81 ARG B O 1
ATOM 1515 N N . LEU B 1 82 ? -15.727 -0.035 10.367 1 88.44 82 LEU B N 1
ATOM 1516 C CA . LEU B 1 82 ? -16.484 -1.271 10.203 1 88.44 82 LEU B CA 1
ATOM 1517 C C . LEU B 1 82 ? -15.633 -2.484 10.555 1 88.44 82 LEU B C 1
ATOM 1519 O O . LEU B 1 82 ? -16.125 -3.438 11.164 1 88.44 82 LEU B O 1
ATOM 1523 N N . GLU B 1 83 ? -14.383 -2.463 10.242 1 83.94 83 GLU B N 1
ATOM 1524 C CA . GLU B 1 83 ? -13.469 -3.582 10.461 1 83.94 83 GLU B CA 1
ATOM 1525 C C . GLU B 1 83 ? -13.227 -3.814 11.945 1 83.94 83 GLU B C 1
ATOM 1527 O O . GLU B 1 83 ? -12.891 -4.926 12.359 1 83.94 83 GLU B O 1
ATOM 1532 N N . LEU B 1 84 ? -13.453 -2.748 12.695 1 82.38 84 LEU B N 1
ATOM 1533 C CA . LEU B 1 84 ? -13.258 -2.83 14.133 1 82.38 84 LEU B CA 1
ATOM 1534 C C . LEU B 1 84 ? -14.484 -3.422 14.82 1 82.38 84 LEU B C 1
ATOM 1536 O O . LEU B 1 84 ? -14.445 -3.744 16 1 82.38 84 LEU B O 1
ATOM 1540 N N . MET B 1 85 ? -15.523 -3.566 14.195 1 86.06 85 MET B N 1
ATOM 1541 C CA . MET B 1 85 ? -16.766 -4.121 14.711 1 86.06 85 MET B CA 1
ATOM 1542 C C . MET B 1 85 ? -16.766 -5.645 14.594 1 86.06 85 MET B C 1
ATOM 1544 O O . MET B 1 85 ? -15.961 -6.219 13.867 1 86.06 85 MET B O 1
ATOM 1548 N N . ASP B 1 86 ? -17.641 -6.262 15.461 1 85.44 86 ASP B N 1
ATOM 1549 C CA . ASP B 1 86 ? -17.828 -7.699 15.289 1 85.44 86 ASP B CA 1
ATOM 1550 C C . ASP B 1 86 ? -18.453 -8.023 13.938 1 85.44 86 ASP B C 1
ATOM 1552 O O . ASP B 1 86 ? -18.938 -7.129 13.242 1 85.44 86 ASP B O 1
ATOM 1556 N N . CYS B 1 87 ? -18.422 -9.328 13.562 1 87.94 87 CYS B N 1
ATOM 1557 C CA . CYS B 1 87 ? -18.781 -9.781 12.227 1 87.94 87 CYS B CA 1
ATOM 1558 C C . CYS B 1 87 ? -20.25 -9.461 11.922 1 87.94 87 CYS B C 1
ATOM 1560 O O . CYS B 1 87 ? -20.562 -9.016 10.82 1 87.94 87 CYS B O 1
ATOM 1562 N N . SER B 1 88 ? -21.125 -9.609 12.883 1 89.38 88 SER B N 1
ATOM 1563 C CA . SER B 1 88 ? -22.562 -9.391 12.656 1 89.38 88 SER B CA 1
ATOM 1564 C C . SER B 1 88 ? -22.859 -7.918 12.422 1 89.38 88 SER B C 1
ATOM 1566 O O . SER B 1 88 ? -23.594 -7.57 11.484 1 89.38 88 SER B O 1
ATOM 1568 N N . LYS B 1 89 ? -22.375 -7.086 13.328 1 91.31 89 LYS B N 1
ATOM 1569 C CA . LYS B 1 89 ? -22.578 -5.648 13.195 1 91.31 89 LYS B CA 1
ATOM 1570 C C . LYS B 1 89 ? -21.938 -5.117 11.914 1 91.31 89 LYS B C 1
ATOM 1572 O O . LYS B 1 89 ? -22.547 -4.305 11.203 1 91.31 89 LYS B O 1
ATOM 1577 N N . LYS B 1 90 ? -20.734 -5.613 11.586 1 91.62 90 LYS B N 1
ATOM 1578 C CA . LYS B 1 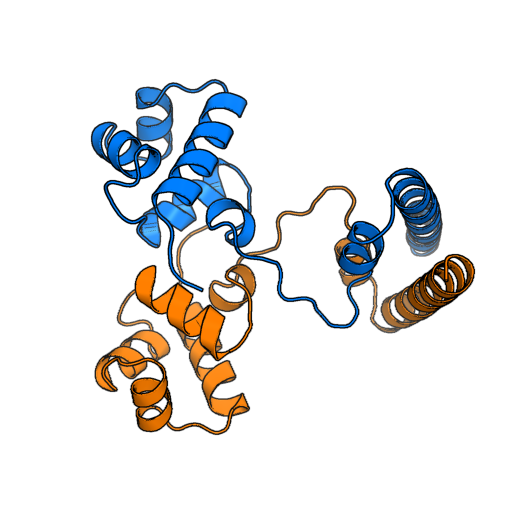90 ? -20.016 -5.227 10.367 1 91.62 90 LYS B CA 1
ATOM 1579 C C . LYS B 1 90 ? -20.859 -5.527 9.133 1 91.62 90 LYS B C 1
ATOM 1581 O O . LYS B 1 90 ? -21.094 -4.645 8.297 1 91.62 90 LYS B O 1
ATOM 1586 N N . ALA B 1 91 ? -21.312 -6.781 9.109 1 88.75 91 ALA B N 1
ATOM 1587 C CA . ALA B 1 91 ? -22.094 -7.207 7.957 1 88.75 91 ALA B CA 1
ATOM 1588 C C . ALA B 1 91 ? -23.375 -6.379 7.828 1 88.75 91 ALA B C 1
ATOM 1590 O O . ALA B 1 91 ? -23.766 -6.004 6.723 1 88.75 91 ALA B O 1
ATOM 1591 N N . TYR B 1 92 ? -24.016 -6.098 8.922 1 92.69 92 TYR B N 1
ATOM 1592 C CA . TYR B 1 92 ? -25.25 -5.312 8.961 1 92.69 92 TYR B CA 1
ATOM 1593 C C . TYR B 1 92 ? -25.016 -3.908 8.414 1 92.69 92 TYR B C 1
ATOM 1595 O O . TYR B 1 92 ? -25.703 -3.475 7.488 1 92.69 92 TYR B O 1
ATOM 1603 N N . PHE B 1 93 ? -24.078 -3.232 8.922 1 93.88 93 PHE B N 1
ATOM 1604 C CA . PHE B 1 93 ? -23.828 -1.853 8.531 1 93.88 93 PHE B CA 1
ATOM 1605 C C . PHE B 1 93 ? -23.297 -1.786 7.098 1 93.88 93 PHE B C 1
ATOM 1607 O O . PHE B 1 93 ? -23.641 -0.874 6.348 1 93.88 93 PHE B O 1
ATOM 1614 N N . GLN B 1 94 ? -22.438 -2.646 6.66 1 93.56 94 GLN B N 1
ATOM 1615 C CA . GLN B 1 94 ? -21.969 -2.703 5.281 1 93.56 94 GLN B CA 1
ATOM 1616 C C . GLN B 1 94 ? -23.125 -2.834 4.305 1 93.56 94 GLN B C 1
ATOM 1618 O O . GLN B 1 94 ? -23.172 -2.152 3.277 1 93.56 94 GLN B O 1
ATOM 1623 N N . LYS B 1 95 ? -23.969 -3.779 4.652 1 93.62 95 LYS B N 1
ATOM 1624 C CA . LYS B 1 95 ? -25.156 -3.977 3.816 1 93.62 95 LYS B CA 1
ATOM 1625 C C . LYS B 1 95 ? -25.984 -2.701 3.732 1 93.62 95 LYS B C 1
ATOM 1627 O O . LYS B 1 95 ? -26.359 -2.27 2.641 1 93.62 95 LYS B O 1
ATOM 1632 N N . ILE B 1 96 ? -26.312 -2.09 4.859 1 94.62 96 ILE B N 1
ATOM 1633 C CA . ILE B 1 96 ? -27.141 -0.892 4.949 1 94.62 96 ILE B CA 1
ATOM 1634 C C . ILE B 1 96 ? -26.484 0.246 4.172 1 94.62 96 ILE B C 1
ATOM 1636 O O . ILE B 1 96 ? -27.141 0.918 3.373 1 94.62 96 ILE B O 1
ATOM 1640 N N . PHE B 1 97 ? -25.25 0.426 4.305 1 95.25 97 PHE B N 1
ATOM 1641 C CA . PHE B 1 97 ? -24.531 1.52 3.65 1 95.25 97 PHE B CA 1
ATOM 1642 C C . PHE B 1 97 ? -24.469 1.298 2.145 1 95.25 97 PHE B C 1
ATOM 1644 O O . PHE B 1 97 ? -24.688 2.227 1.365 1 95.25 97 PHE B O 1
ATOM 1651 N N . ASN B 1 98 ? -24.203 0.08 1.737 1 93.5 98 ASN B N 1
ATOM 1652 C CA . ASN B 1 98 ? -24.188 -0.227 0.311 1 93.5 98 ASN B CA 1
ATOM 1653 C C . ASN B 1 98 ? -25.562 0.004 -0.321 1 93.5 98 ASN B C 1
ATOM 1655 O O . ASN B 1 98 ? -25.656 0.532 -1.43 1 93.5 98 ASN B O 1
ATOM 1659 N N . GLU B 1 99 ? -26.5 -0.362 0.337 1 93.44 99 GLU B N 1
ATOM 1660 C CA . GLU B 1 99 ? -27.859 -0.137 -0.154 1 93.44 99 GLU B CA 1
ATOM 1661 C C . GLU B 1 99 ? -28.141 1.354 -0.299 1 93.44 99 GLU B C 1
ATOM 1663 O O . GLU B 1 99 ? -28.75 1.779 -1.287 1 93.44 99 GLU B O 1
ATOM 1668 N N . MET B 1 100 ? -27.859 2.121 0.731 1 94.19 100 MET B N 1
ATOM 1669 C CA . MET B 1 100 ? -28.047 3.568 0.673 1 94.19 100 MET B CA 1
ATOM 1670 C C . MET B 1 100 ? -27.312 4.164 -0.518 1 94.19 100 MET B C 1
ATOM 1672 O O . MET B 1 100 ? -27.859 4.977 -1.261 1 94.19 100 MET B O 1
ATOM 1676 N N . LEU B 1 101 ? -26.125 3.742 -0.771 1 93.38 101 LEU B N 1
ATOM 1677 C CA . LEU B 1 101 ? -25.297 4.258 -1.855 1 93.38 101 LEU B CA 1
ATOM 1678 C C . LEU B 1 101 ? -25.828 3.785 -3.209 1 93.38 101 LEU B C 1
ATOM 1680 O O . LEU B 1 101 ? -25.797 4.539 -4.184 1 93.38 101 LEU B O 1
ATOM 1684 N N . ASP B 1 102 ? -26.25 2.516 -3.291 1 91.12 102 ASP B N 1
ATOM 1685 C CA . ASP B 1 102 ? -26.875 2.014 -4.512 1 91.12 102 ASP B CA 1
ATOM 1686 C C . ASP B 1 102 ? -28.078 2.869 -4.902 1 91.12 102 ASP B C 1
ATOM 1688 O O . ASP B 1 102 ? -28.25 3.203 -6.078 1 91.12 102 ASP B O 1
ATOM 1692 N N . ASN B 1 103 ? -28.812 3.264 -3.955 1 90.94 103 ASN B N 1
ATOM 1693 C CA . ASN B 1 103 ? -29.984 4.082 -4.207 1 90.94 103 ASN B CA 1
ATOM 1694 C C . ASN B 1 103 ? -29.609 5.492 -4.652 1 90.94 103 ASN B C 1
ATOM 1696 O O . ASN B 1 103 ? -30.266 6.074 -5.516 1 90.94 103 ASN B O 1
ATOM 1700 N N . ALA B 1 104 ? -28.688 6.055 -4.066 1 87.5 104 ALA B N 1
ATOM 1701 C CA . ALA B 1 104 ? -28.203 7.383 -4.43 1 87.5 104 ALA B CA 1
ATOM 1702 C C . ALA B 1 104 ? -27.672 7.398 -5.859 1 87.5 104 ALA B C 1
ATOM 1704 O O . ALA B 1 104 ? -27.875 8.359 -6.598 1 87.5 104 ALA B O 1
ATOM 1705 N N . GLU B 1 105 ? -26.891 6.418 -6.262 1 83.5 105 GLU B N 1
ATOM 1706 C CA . GLU B 1 105 ? -26.312 6.273 -7.594 1 83.5 105 GLU B CA 1
ATOM 1707 C C . GLU B 1 105 ? -27.391 6.086 -8.648 1 83.5 105 GLU B C 1
ATOM 1709 O O . GLU B 1 105 ? -27.25 6.543 -9.789 1 83.5 105 GLU B O 1
ATOM 1714 N N . MET B 1 106 ? -28.375 5.426 -8.312 1 75.62 106 MET B N 1
ATOM 1715 C CA . MET B 1 106 ? -29.516 5.246 -9.203 1 75.62 106 MET B CA 1
ATOM 1716 C C . MET B 1 106 ? -30.266 6.559 -9.406 1 75.62 106 MET B C 1
ATOM 1718 O O . MET B 1 106 ? -30.812 6.809 -10.477 1 75.62 106 MET B O 1
ATOM 1722 N N . LEU B 1 107 ? -30.234 7.391 -8.477 1 63.47 107 LEU B N 1
ATOM 1723 C CA . LEU B 1 107 ? -30.969 8.656 -8.539 1 63.47 107 LEU B CA 1
ATOM 1724 C C . LEU B 1 107 ? -30.172 9.703 -9.312 1 63.47 107 LEU B C 1
ATOM 1726 O O . LEU B 1 107 ? -30.719 10.719 -9.734 1 63.47 107 LEU B O 1
ATOM 1730 N N . VAL B 1 108 ? -29 9.57 -9.547 1 62.28 108 VAL B N 1
ATOM 1731 C CA . VAL B 1 108 ? -28.188 10.5 -10.328 1 62.28 108 VAL B CA 1
ATOM 1732 C C . VAL B 1 108 ? -28.219 10.102 -11.797 1 62.28 108 VAL B C 1
ATOM 1734 O O . VAL B 1 108 ? -27.797 10.867 -12.672 1 62.28 108 VAL B O 1
ATOM 1737 N N . SER B 1 109 ? -28.312 8.75 -12.242 1 48.5 109 SER B N 1
ATOM 1738 C CA . SER B 1 109 ? -28.578 8.484 -13.656 1 48.5 109 SER B CA 1
ATOM 1739 C C . SER B 1 109 ? -29.969 8.969 -14.055 1 48.5 109 SER B C 1
ATOM 1741 O O . SER B 1 109 ? -30.875 8.977 -13.234 1 48.5 109 SER B O 1
#

Nearest PDB structures (foldseek):
  1y7y-assembly1_B  TM=9.263E-01  e=1.942E-04  Aeromonas hydrophila
  2b5a-assembly1_A  TM=8.165E-01  e=4.640E-05  [Bacillus] caldolyticus
  1y7y-assembly1_A  TM=9.226E-01  e=3.017E-04  Aeromonas hydrophila
  3f52-assembly1_A  TM=8.343E-01  e=1.663E-03  Corynebacterium glutamicum
  3f51-assembly1_A  TM=6.997E-01  e=1.195E-03  Corynebacterium glutamicum

Solvent-accessible surface area (backbone atoms only — not comparable to full-atom values): 11947 Å² total; per-residue (Å²): 104,77,85,51,37,50,62,30,7,48,44,54,47,50,55,37,51,74,68,70,43,50,63,60,54,47,15,61,76,65,70,50,51,45,65,56,51,51,29,30,42,65,31,73,36,77,67,47,53,69,56,48,29,45,48,26,51,72,72,64,43,25,54,23,67,50,64,70,43,65,73,53,72,52,93,75,38,57,51,61,57,39,67,73,43,58,71,66,60,25,53,50,50,52,51,53,50,50,51,55,48,54,52,53,57,57,66,70,100,106,75,86,51,37,48,62,30,8,48,44,52,47,50,55,37,50,74,67,70,44,50,63,59,53,47,15,61,76,65,71,49,52,44,66,55,52,51,28,30,42,64,30,72,36,78,69,48,53,70,57,50,30,46,47,28,51,73,71,64,42,26,52,24,66,50,64,69,43,66,72,51,72,53,95,76,39,57,50,61,58,39,67,72,42,57,72,67,62,27,53,51,52,52,51,53,51,50,50,55,49,53,52,54,56,55,67,71,103

Sequence (218 aa):
MKYDGYQVGIVIKSLRIQRKLTKEGLAAELGISESTIKKYENGERALSITNLFKIIDYFKVDANTILNVAESKKETSIDSRLELMDCSKKAYFQKIFNEMLDNAEMLVSMKYDGYQVGIVIKSLRIQRKLTKEGLAAELGISESTIKKYENGERALSITNLFKIIDYFKVDANTILNVAESKKETSIDSRLELMDCSKKAYFQKIFNEMLDNAEMLVS

InterPro domains:
  IPR001387 Cro/C1-type, helix-turn-helix domain [PF01381] (12-63)
  IPR001387 Cro/C1-type, helix-turn-helix domain [PS50943] (12-66)
  IPR001387 Cro/C1-type, helix-turn-helix domain [SM00530] (11-66)
  IPR001387 Cro/C1-type, helix-turn-helix domain [cd00093] (9-66)
  IPR010982 Lambda repressor-like, DNA-binding domain superfamily [G3DSA:1.10.260.40] (8-107)
  IPR010982 Lambda repressor-like, DNA-binding domain superfamily [SSF47413] (6-71)
  IPR050807 Transcriptional regulator/dioxygenase, bacterial-type [PTHR46797] (5-98)

Radius of gyration: 19.99 Å; Cα contacts (8 Å, |Δi|>4): 243; chains: 2; bounding box: 53×45×42 Å

pLDDT: mean 91.61, std 10.01, range [48.31, 98.62]

Organism: NCBI:txid33039

Secondary structure (DSSP, 8-state):
----HHHHHHHHHHHHHHTT--HHHHHHHHTS-HHHHHHHHTTSSPPPHHHHHHHHHHHT--HHHHHTPPP---TT-HHHHHHTS-HHHHHHHHHHHHHHHHHHHHHH-/----HHHHHHHHHHHHHHTT--HHHHHHHHTS-HHHHHHHHTTSSPPPHHHHHHHHHHHT--HHHHHTPPP---TT-HHHHHHTS-HHHHHHHHHHHHHHHHHHHHHH-

Foldseek 3Di:
DDFQLQVLLCLLVVLCVVVPHDLCRVCVQLVHDSVVNVCSNRSNDDDDPSSLVSSCVVSVHDNCSSRVNDPDPPVDDPLVVLVPDDPVSSVVVVVVVVVVVVVVVVVVD/DDFQQQVLLCLLVVLCVVVPHDLCRVCVQLVHDSVVNVCSNRSNDDDDPSSLVSSCVVSVHDNCSSRVNDPDPPVDDPLVVLVPDDPVSSVVVVVVVVVVVVVVVVVVD